Protein AF-A0A5Q2RMK4-F1 (afdb_monomer)

Organism: NCBI:txid2789776

Sequence (218 aa):
MAEHLPPRHDGGPGGQRRGAAAHPSEQSEQSTGVDADAPVDGWAAELRADAASQLRRREHWLRRQAADDATLAGVLVDHAEQGTTIAVTTLGGSRHVGRVSGASTEVVVLECERTRALVAIDAVATVQAVPGASGRQGDPIGHRAGRDHTTLADLLSHLVDGDVDVALGLRGGGTVAGRLVAVGQDLALVRPPDRGPLVYARLSSVADASFPASTSSG

Radius of gyration: 40.75 Å; Cα contacts (8 Å, |Δi|>4): 357; chains: 1; bounding box: 63×37×134 Å

Secondary structure (DSSP, 8-state):
-----------------------------------SSHHHHHHHHHHHHHHHHHHHHHHHHHHHHHHHT--HHHHHHHHHHHT-EEEEEETTS-EEEEEEEEE-SSEEEEEESSEEEEEEGGGEEEEEE-TTSS-SPPPP---PPP-----HHHHHHTTTTTT-EEEEEETTS-EEEEEEEEE-SSEEEEE-TT--PPEEEEGGGEEEEEEE------

Mean predicted aligned error: 15.59 Å

pLDDT: mean 75.89, std 20.79, range [33.47, 98.19]

Solvent-accessible surface area (backbone atoms only — not comparable to full-atom values): 12588 Å² total; per-residue (Å²): 131,87,86,84,86,88,88,86,84,84,83,88,82,90,82,89,82,91,83,87,83,88,82,92,78,80,80,74,88,80,70,79,82,66,61,77,56,52,65,53,50,52,51,53,50,48,53,52,53,50,52,55,49,50,51,51,51,50,52,52,49,52,53,47,53,39,53,75,62,38,39,72,39,9,31,43,34,46,32,20,77,67,47,33,32,32,36,42,32,33,67,32,66,53,75,47,58,22,31,25,75,38,42,20,58,39,22,36,34,27,49,28,96,67,28,34,35,42,34,29,48,94,30,54,66,45,79,40,82,48,90,87,65,64,80,94,70,76,84,67,54,13,75,52,78,50,89,45,78,58,38,57,65,60,59,54,48,69,40,36,82,64,85,45,56,35,37,34,33,22,45,88,41,63,72,55,57,22,34,45,70,44,63,61,97,56,36,34,35,30,39,33,82,86,72,53,73,76,42,80,42,49,46,94,43,48,24,29,38,36,31,68,48,80,76,77,80,127

Structure (mmCIF, N/CA/C/O backbone):
data_AF-A0A5Q2RMK4-F1
#
_entry.id   AF-A0A5Q2RMK4-F1
#
loop_
_atom_site.group_PDB
_atom_site.id
_atom_site.type_symbol
_atom_site.label_atom_id
_atom_site.label_alt_id
_atom_site.label_comp_id
_atom_site.label_asym_id
_atom_site.label_entity_id
_atom_site.label_seq_id
_atom_site.pdbx_PDB_ins_code
_atom_site.Cartn_x
_atom_site.Cartn_y
_atom_site.Cartn_z
_atom_site.occupancy
_atom_site.B_iso_or_equiv
_atom_site.auth_seq_id
_atom_site.auth_comp_id
_atom_site.auth_asym_id
_atom_site.auth_atom_id
_atom_site.pdbx_PDB_model_num
ATOM 1 N N . MET A 1 1 ? -5.143 -3.915 -96.454 1.00 40.28 1 MET A N 1
ATOM 2 C CA . MET A 1 1 ? -5.044 -2.898 -97.521 1.00 40.28 1 MET A CA 1
ATOM 3 C C . MET A 1 1 ? -3.776 -2.116 -97.214 1.00 40.28 1 MET A C 1
ATOM 5 O O . MET A 1 1 ? -3.737 -1.513 -96.156 1.00 40.28 1 MET A O 1
ATOM 9 N N . ALA A 1 2 ? -2.636 -2.333 -97.885 1.00 40.44 2 ALA A N 1
ATOM 10 C CA . ALA A 1 2 ? -2.378 -2.041 -99.308 1.00 40.44 2 ALA A CA 1
ATOM 11 C C . ALA A 1 2 ? -2.813 -0.588 -99.590 1.00 40.44 2 ALA A C 1
ATOM 13 O O . ALA A 1 2 ? -3.957 -0.260 -99.315 1.00 40.44 2 ALA A O 1
ATOM 14 N N . GLU A 1 3 ? -1.997 0.359 -100.033 1.00 40.34 3 GLU A N 1
ATOM 15 C CA . GLU A 1 3 ? -0.819 0.393 -100.911 1.00 40.34 3 GLU A CA 1
ATOM 16 C C . GLU A 1 3 ? 0.000 1.650 -100.479 1.00 40.34 3 GLU A C 1
ATOM 18 O O . GLU A 1 3 ? -0.469 2.419 -99.649 1.00 40.34 3 GLU A O 1
ATOM 23 N N . HIS A 1 4 ? 1.219 1.977 -100.909 1.00 42.84 4 HIS A N 1
ATOM 24 C CA . HIS A 1 4 ? 1.612 2.219 -102.292 1.00 42.84 4 HIS A CA 1
ATOM 25 C C . HIS A 1 4 ? 3.101 2.650 -102.307 1.00 42.84 4 HIS A C 1
ATOM 27 O O . HIS A 1 4 ? 3.496 3.599 -101.633 1.00 42.84 4 HIS A O 1
ATOM 33 N N . LEU A 1 5 ? 3.924 1.924 -103.061 1.00 47.47 5 LEU A N 1
ATOM 34 C CA . LEU A 1 5 ? 5.203 2.356 -103.666 1.00 47.47 5 LEU A CA 1
ATOM 35 C C . LEU A 1 5 ? 4.868 2.744 -105.138 1.00 47.47 5 LEU A C 1
ATOM 37 O O . LEU A 1 5 ? 3.764 2.369 -105.543 1.00 47.47 5 LEU A O 1
ATOM 41 N N . PRO A 1 6 ? 5.747 3.267 -106.038 1.00 69.12 6 PRO A N 1
ATOM 42 C CA . PRO A 1 6 ? 7.116 3.851 -106.016 1.00 69.12 6 PRO A CA 1
ATOM 43 C C . PRO A 1 6 ? 7.101 5.229 -106.807 1.00 69.12 6 PRO A C 1
ATOM 45 O O . PRO A 1 6 ? 6.017 5.806 -106.823 1.00 69.12 6 PRO A O 1
ATOM 48 N N . PRO A 1 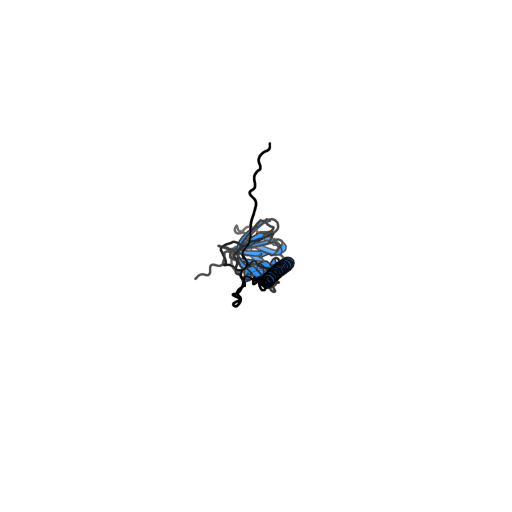7 ? 8.142 5.818 -107.483 1.00 58.09 7 PRO A N 1
ATOM 49 C CA . PRO A 1 7 ? 9.434 5.278 -107.909 1.00 58.09 7 PRO A CA 1
ATOM 50 C C . PRO A 1 7 ? 10.686 6.179 -107.873 1.00 58.09 7 PRO A C 1
ATOM 52 O O . PRO A 1 7 ? 10.720 7.314 -107.414 1.00 58.09 7 PRO A O 1
ATOM 55 N N . ARG A 1 8 ? 11.744 5.503 -108.327 1.00 48.16 8 ARG A N 1
ATOM 56 C CA . ARG A 1 8 ? 13.172 5.795 -108.405 1.00 48.16 8 ARG A CA 1
ATOM 57 C C . ARG A 1 8 ? 13.501 6.889 -109.423 1.00 48.16 8 ARG A C 1
ATOM 59 O O . ARG A 1 8 ? 12.797 7.022 -110.418 1.00 48.16 8 ARG A O 1
ATOM 66 N N . HIS A 1 9 ? 14.664 7.515 -109.253 1.00 47.00 9 HIS A N 1
ATOM 67 C CA . HIS A 1 9 ? 15.482 7.928 -110.391 1.00 47.00 9 HIS A CA 1
ATOM 68 C C . HIS A 1 9 ? 16.972 7.672 -110.132 1.00 47.00 9 HIS A C 1
ATOM 70 O O . HIS A 1 9 ? 17.505 7.989 -109.070 1.00 47.00 9 HIS A O 1
ATOM 76 N N . ASP A 1 10 ? 17.575 7.034 -111.131 1.00 41.03 10 ASP A N 1
ATOM 77 C CA . ASP A 1 10 ? 18.964 6.611 -111.278 1.00 41.03 10 ASP A CA 1
ATOM 78 C C . ASP A 1 10 ? 19.962 7.762 -111.498 1.00 41.03 10 ASP A C 1
ATOM 80 O O . ASP A 1 10 ? 19.631 8.766 -112.124 1.00 41.03 10 ASP A O 1
ATOM 84 N N . GLY A 1 11 ? 21.227 7.494 -111.145 1.00 37.84 11 GLY A N 1
ATOM 85 C CA . GLY A 1 11 ? 22.363 7.708 -112.060 1.00 37.84 11 GLY A CA 1
ATOM 86 C C . GLY A 1 11 ? 23.321 8.870 -111.750 1.00 37.84 11 GLY A C 1
ATOM 87 O O . GLY A 1 11 ? 22.927 10.025 -111.780 1.00 37.84 11 GLY A O 1
ATOM 88 N N . GLY A 1 12 ? 24.597 8.530 -111.486 1.00 33.47 12 GLY A N 1
ATOM 89 C CA . GLY A 1 12 ? 25.744 9.426 -111.198 1.00 33.47 12 GLY A CA 1
ATOM 90 C C . GLY A 1 12 ? 26.263 10.248 -112.401 1.00 33.47 12 GLY A C 1
ATOM 91 O O . GLY A 1 12 ? 25.449 10.572 -113.259 1.00 33.47 12 GLY A O 1
ATOM 92 N N . PRO A 1 13 ? 27.579 10.562 -112.563 1.00 48.72 13 PRO A N 1
ATOM 93 C CA . PRO A 1 13 ? 28.777 10.150 -111.803 1.00 48.72 13 PRO A CA 1
ATOM 94 C C . PRO A 1 13 ? 29.825 11.274 -111.512 1.00 48.72 13 PRO A C 1
ATOM 96 O O . PRO A 1 13 ? 29.769 12.368 -112.056 1.00 48.72 13 PRO A O 1
ATOM 99 N N . GLY A 1 14 ? 30.871 10.927 -110.744 1.00 35.22 14 GLY A N 1
ATOM 100 C CA . GLY A 1 14 ? 32.269 11.321 -111.021 1.00 35.22 14 GLY A CA 1
ATOM 101 C C . GLY A 1 14 ? 32.806 12.660 -110.484 1.00 35.22 14 GLY A C 1
ATOM 102 O O . GLY A 1 14 ? 32.375 13.731 -110.890 1.00 35.22 14 GLY A O 1
ATOM 103 N N . GLY A 1 15 ? 33.869 12.600 -109.669 1.00 42.50 15 GLY A N 1
ATOM 104 C CA . GLY A 1 15 ? 34.692 13.778 -109.362 1.00 42.50 15 GLY A CA 1
ATOM 105 C C . GLY A 1 15 ? 35.654 13.625 -108.181 1.00 42.50 15 GLY A C 1
ATOM 106 O O . GLY A 1 15 ? 35.464 14.250 -107.146 1.00 42.50 15 GLY A O 1
ATOM 107 N N . GLN A 1 16 ? 36.706 12.812 -108.324 1.00 44.59 16 GLN A N 1
ATOM 108 C CA . GLN A 1 16 ? 37.852 12.804 -107.402 1.00 44.59 16 GLN A CA 1
ATOM 109 C C . GLN A 1 16 ? 38.662 14.098 -107.521 1.00 44.59 16 GLN A C 1
ATOM 111 O O . GLN A 1 16 ? 39.098 14.416 -108.625 1.00 44.59 16 GLN A O 1
ATOM 116 N N . ARG A 1 17 ? 39.022 14.724 -106.390 1.00 48.03 17 ARG A N 1
ATOM 117 C CA . ARG A 1 17 ? 40.328 15.389 -106.215 1.00 48.03 17 ARG A CA 1
ATOM 118 C C . ARG A 1 17 ? 40.843 15.257 -104.777 1.00 48.03 17 ARG A C 1
ATOM 120 O O . ARG A 1 17 ? 40.153 15.572 -103.818 1.00 48.03 17 ARG A O 1
ATOM 127 N N . ARG A 1 18 ? 42.082 14.764 -104.681 1.00 37.66 18 ARG A N 1
ATOM 128 C CA . ARG A 1 18 ? 42.941 14.665 -103.493 1.00 37.66 18 ARG A CA 1
ATOM 129 C C . ARG A 1 18 ? 43.506 16.034 -103.085 1.00 37.66 18 ARG A C 1
ATOM 131 O O . ARG A 1 18 ? 43.872 16.818 -103.954 1.00 37.66 18 ARG A O 1
ATOM 138 N N . GLY A 1 19 ? 43.715 16.203 -101.780 1.00 37.62 19 GLY A N 1
ATOM 139 C CA . GLY A 1 19 ? 44.600 17.178 -101.120 1.00 37.62 19 GLY A CA 1
ATOM 140 C C . GLY A 1 19 ? 44.311 17.125 -99.613 1.00 37.62 19 GLY A C 1
ATOM 141 O O . GLY A 1 19 ? 43.264 17.588 -99.198 1.00 37.62 19 GLY A O 1
ATOM 142 N N . ALA A 1 20 ? 44.941 16.249 -98.828 1.00 37.06 20 ALA A N 1
ATOM 143 C CA . ALA A 1 20 ? 46.274 16.346 -98.219 1.00 37.06 20 ALA A CA 1
ATOM 144 C C . ALA A 1 20 ? 46.399 17.434 -97.122 1.00 37.06 20 ALA A C 1
ATOM 146 O O . ALA A 1 20 ? 46.461 18.616 -97.433 1.00 37.06 20 ALA A O 1
ATOM 147 N N . ALA A 1 21 ? 46.575 16.932 -95.888 1.00 36.25 21 ALA A N 1
ATOM 148 C CA . ALA A 1 21 ? 47.209 17.513 -94.691 1.00 36.25 21 ALA A CA 1
ATOM 149 C C . ALA A 1 21 ? 46.363 18.283 -93.641 1.00 36.25 21 ALA A C 1
ATOM 151 O O . ALA A 1 21 ? 45.846 19.356 -93.911 1.00 36.25 21 ALA A O 1
ATOM 152 N N . ALA A 1 22 ? 46.399 17.708 -92.420 1.00 37.34 22 ALA A N 1
ATOM 153 C CA . ALA A 1 22 ? 46.369 18.299 -91.066 1.00 37.34 22 ALA A CA 1
ATOM 154 C C . ALA A 1 22 ? 45.117 19.118 -90.667 1.00 37.34 22 ALA A C 1
ATOM 156 O O . ALA A 1 22 ? 44.786 20.105 -91.298 1.00 37.34 22 ALA A O 1
ATOM 157 N N . HIS A 1 23 ? 44.350 18.794 -89.623 1.00 44.41 23 HIS A N 1
ATOM 158 C CA . HIS A 1 23 ? 44.696 18.385 -88.261 1.00 44.41 23 HIS A CA 1
ATOM 159 C C . HIS A 1 23 ? 43.579 17.510 -87.647 1.00 44.41 23 HIS A C 1
ATOM 161 O O . HIS A 1 23 ? 42.422 17.626 -88.056 1.00 44.41 23 HIS A O 1
ATOM 167 N N . PRO A 1 24 ? 43.905 16.664 -86.654 1.00 39.53 24 PRO A N 1
ATOM 168 C CA . PRO A 1 24 ? 42.930 15.969 -85.826 1.00 39.53 24 PRO A CA 1
ATOM 169 C C . PRO A 1 24 ? 42.413 16.922 -84.739 1.00 39.53 24 PRO A C 1
ATOM 171 O O . PRO A 1 24 ? 43.195 17.413 -83.931 1.00 39.53 24 PRO A O 1
ATOM 174 N N . SER A 1 25 ? 41.104 17.158 -84.708 1.00 46.28 25 SER A N 1
ATOM 175 C CA . SER A 1 25 ? 40.431 17.816 -83.585 1.00 46.28 25 SER A CA 1
ATOM 176 C C . SER A 1 25 ? 39.388 16.852 -83.037 1.00 46.28 25 SER A C 1
ATOM 178 O O . SER A 1 25 ? 38.253 16.807 -83.502 1.00 46.28 25 SER A O 1
ATOM 180 N N . GLU A 1 26 ? 39.870 15.993 -82.143 1.00 41.44 26 GLU A N 1
ATOM 181 C CA . GLU A 1 26 ? 39.193 15.552 -80.920 1.00 41.44 26 GLU A CA 1
ATOM 182 C C . GLU A 1 26 ? 37.690 15.280 -81.057 1.00 41.44 26 GLU A C 1
ATOM 184 O O . GLU A 1 26 ? 36.811 16.074 -80.724 1.00 41.44 26 GLU A O 1
ATOM 189 N N . GLN A 1 27 ? 37.423 14.067 -81.531 1.00 37.59 27 GLN A N 1
ATOM 190 C CA . GLN A 1 27 ? 36.201 13.349 -81.225 1.00 37.59 27 GLN A CA 1
ATOM 191 C C . GLN A 1 27 ? 36.098 13.192 -79.702 1.00 37.59 27 GLN A C 1
ATOM 193 O O . GLN A 1 27 ? 36.913 12.514 -79.090 1.00 37.59 27 GLN A O 1
ATOM 198 N N . SER A 1 28 ? 35.060 13.792 -79.126 1.00 51.06 28 SER A N 1
ATOM 199 C CA . SER A 1 28 ? 34.225 13.138 -78.119 1.00 51.06 28 SER A CA 1
ATOM 200 C C . SER A 1 28 ? 34.951 12.456 -76.950 1.00 51.06 28 SER A C 1
ATOM 202 O O . SER A 1 28 ? 34.856 11.243 -76.789 1.00 51.06 28 SER A O 1
ATOM 204 N N . GLU A 1 29 ? 35.511 13.234 -76.025 1.00 44.75 29 GLU A N 1
ATOM 205 C CA . GLU A 1 29 ? 35.639 12.798 -74.624 1.00 44.75 29 GLU A CA 1
ATOM 206 C C . GLU A 1 29 ? 34.319 13.055 -73.874 1.00 44.75 29 GLU A C 1
ATOM 208 O O . GLU A 1 29 ? 34.232 13.767 -72.880 1.00 44.75 29 GLU A O 1
ATOM 213 N N . GLN A 1 30 ? 33.242 12.454 -74.382 1.00 50.62 30 GLN A N 1
ATOM 214 C CA . GLN A 1 30 ? 32.159 11.984 -73.527 1.00 50.62 30 GLN A CA 1
ATOM 215 C C . GLN A 1 30 ? 32.469 10.522 -73.229 1.00 50.62 30 GLN A C 1
ATOM 217 O O . GLN A 1 30 ? 32.001 9.616 -73.910 1.00 50.62 30 GLN A O 1
ATOM 222 N N . SER A 1 31 ? 33.301 10.308 -72.215 1.00 41.12 31 SER A N 1
ATOM 223 C CA . SER A 1 31 ? 33.423 9.020 -71.546 1.00 41.12 31 SER A CA 1
ATOM 224 C C . SER A 1 31 ? 33.254 9.256 -70.056 1.00 41.12 31 SER A C 1
ATOM 226 O O . SER A 1 31 ? 34.215 9.442 -69.319 1.00 41.12 31 SER A O 1
ATOM 228 N N . THR A 1 32 ? 31.985 9.314 -69.658 1.00 49.91 32 THR A N 1
ATOM 229 C CA . THR A 1 32 ? 31.452 8.557 -68.524 1.00 49.91 32 THR A CA 1
ATOM 230 C C . THR A 1 32 ? 32.466 8.325 -67.402 1.00 49.91 32 THR A C 1
ATOM 232 O O . THR A 1 32 ? 33.023 7.238 -67.257 1.00 49.91 32 THR A O 1
ATOM 235 N N . GLY A 1 33 ? 32.651 9.337 -66.554 1.00 44.75 33 GLY A N 1
ATOM 236 C CA . GLY A 1 33 ? 32.927 9.076 -65.147 1.00 44.75 33 GLY A CA 1
ATOM 237 C C . GLY A 1 33 ? 31.706 8.359 -64.581 1.00 44.75 33 GLY A C 1
ATOM 238 O O . GLY A 1 33 ? 30.839 8.990 -63.995 1.00 44.75 33 GLY A O 1
ATOM 239 N N . VAL A 1 34 ? 31.572 7.062 -64.874 1.00 50.16 34 VAL A N 1
ATOM 240 C CA . VAL A 1 34 ? 30.689 6.181 -64.116 1.00 50.16 34 VAL A CA 1
ATOM 241 C C . VAL A 1 34 ? 31.182 6.311 -62.691 1.00 50.16 34 VAL A C 1
ATOM 243 O O . VAL A 1 34 ? 32.353 6.030 -62.442 1.00 50.16 34 VAL A O 1
ATOM 246 N N . ASP A 1 35 ? 30.307 6.814 -61.827 1.00 55.47 35 ASP A N 1
ATOM 247 C CA . ASP A 1 35 ? 30.519 7.050 -60.409 1.00 55.47 35 ASP A CA 1
ATOM 248 C C . ASP A 1 35 ? 31.263 5.870 -59.771 1.00 55.47 35 ASP A C 1
ATOM 250 O O . ASP A 1 35 ? 30.648 4.912 -59.313 1.00 55.47 35 ASP A O 1
ATOM 254 N N . ALA A 1 36 ? 32.596 5.900 -59.754 1.00 56.41 36 ALA A N 1
ATOM 255 C CA . ALA A 1 36 ? 33.396 4.862 -59.107 1.00 56.41 36 ALA A CA 1
ATOM 256 C C . ALA A 1 36 ? 33.146 4.864 -57.590 1.00 56.41 36 ALA A C 1
ATOM 258 O O . ALA A 1 36 ? 33.284 3.832 -56.932 1.00 56.41 36 ALA A O 1
ATOM 259 N N . ASP A 1 37 ? 32.691 6.007 -57.076 1.00 55.25 37 ASP A N 1
ATOM 260 C CA . ASP A 1 37 ? 32.326 6.218 -55.685 1.00 55.25 37 ASP A CA 1
ATOM 261 C C . ASP A 1 37 ? 30.871 5.819 -55.377 1.00 55.25 37 ASP A C 1
ATOM 263 O O . ASP A 1 37 ? 30.592 5.472 -54.237 1.00 55.25 37 ASP A O 1
ATOM 267 N N . ALA A 1 38 ? 29.947 5.731 -56.348 1.00 60.75 38 ALA A N 1
ATOM 268 C CA . ALA A 1 38 ? 28.556 5.328 -56.065 1.00 60.75 38 ALA A CA 1
ATOM 269 C C . ALA A 1 38 ? 28.405 3.880 -55.544 1.00 60.75 38 ALA A C 1
ATOM 271 O O . ALA A 1 38 ? 27.607 3.658 -54.629 1.00 60.75 38 ALA A O 1
ATOM 272 N N . PRO A 1 39 ? 29.158 2.880 -56.048 1.00 66.50 39 PRO A N 1
ATOM 273 C CA . PRO A 1 39 ? 29.202 1.546 -55.454 1.00 66.50 39 PRO A CA 1
ATOM 274 C C . PRO A 1 39 ? 29.751 1.559 -54.023 1.00 66.50 39 PRO A C 1
ATOM 276 O O . PRO A 1 39 ? 29.278 0.803 -53.174 1.00 66.50 39 PRO A O 1
ATOM 279 N N . VAL A 1 40 ? 30.729 2.428 -53.747 1.00 68.50 40 VAL A N 1
ATOM 280 C CA . VAL A 1 40 ? 31.367 2.566 -52.430 1.00 68.50 40 VAL A CA 1
ATOM 281 C C . VAL A 1 40 ? 30.439 3.287 -51.448 1.00 68.50 40 VAL A C 1
ATOM 283 O O . VAL A 1 40 ? 30.302 2.849 -50.308 1.00 68.50 40 VAL A O 1
ATOM 286 N N . ASP A 1 41 ? 29.735 4.327 -51.891 1.00 73.88 41 ASP A N 1
ATOM 287 C CA . ASP A 1 41 ? 28.750 5.080 -51.113 1.00 73.88 41 ASP A CA 1
ATOM 288 C C . ASP A 1 41 ? 27.504 4.247 -50.811 1.00 73.88 41 ASP A C 1
ATOM 290 O O . ASP A 1 41 ? 27.008 4.269 -49.680 1.00 73.88 41 ASP A O 1
ATOM 294 N N . GLY A 1 42 ? 27.036 3.456 -51.781 1.00 71.88 42 GLY A N 1
ATOM 295 C CA . GLY A 1 42 ? 25.962 2.482 -51.590 1.00 71.88 42 GLY A CA 1
ATOM 296 C C . GLY A 1 42 ? 26.334 1.422 -50.552 1.00 71.88 42 GLY A C 1
ATOM 297 O O . GLY A 1 42 ? 25.576 1.182 -49.611 1.00 71.88 42 GLY A O 1
ATOM 298 N N . TRP A 1 43 ? 27.543 0.866 -50.646 1.00 64.75 43 TRP A N 1
ATOM 299 C CA . TRP A 1 43 ? 28.055 -0.108 -49.680 1.00 64.75 43 TRP A CA 1
ATOM 300 C C . TRP A 1 43 ? 28.281 0.500 -48.285 1.00 64.75 43 TRP A C 1
ATOM 302 O O . TRP A 1 43 ? 27.944 -0.101 -47.264 1.00 64.75 43 TRP A O 1
ATOM 312 N N . ALA A 1 44 ? 28.781 1.735 -48.209 1.00 66.50 44 ALA A N 1
ATOM 313 C CA . ALA A 1 44 ? 28.947 2.454 -46.951 1.00 66.50 44 ALA A CA 1
ATOM 314 C C . ALA A 1 44 ? 27.597 2.834 -46.313 1.00 66.50 44 ALA A C 1
ATOM 316 O O . ALA A 1 44 ? 27.476 2.867 -45.086 1.00 66.50 44 ALA A O 1
ATOM 317 N N . ALA A 1 45 ? 26.570 3.143 -47.108 1.00 68.56 45 ALA A N 1
ATOM 318 C CA . ALA A 1 45 ? 25.210 3.366 -46.619 1.00 68.56 45 ALA A CA 1
ATOM 319 C C . ALA A 1 45 ? 24.591 2.072 -46.069 1.00 68.56 45 ALA A C 1
ATOM 321 O O . ALA A 1 45 ? 23.988 2.093 -44.994 1.00 68.56 45 ALA A O 1
ATOM 322 N N . GLU A 1 46 ? 24.814 0.945 -46.745 1.00 66.81 46 GLU A N 1
ATOM 323 C CA . GLU A 1 46 ? 24.367 -0.381 -46.316 1.00 66.81 46 GLU A CA 1
ATOM 324 C C . GLU A 1 46 ? 25.038 -0.819 -45.002 1.00 66.81 46 GLU A C 1
ATOM 326 O O . GLU A 1 46 ? 24.352 -1.221 -44.060 1.00 66.81 46 GLU A O 1
ATOM 331 N N . LEU A 1 47 ? 26.351 -0.605 -44.859 1.00 65.06 47 LEU A N 1
ATOM 332 C CA . LEU A 1 47 ? 27.082 -0.836 -43.606 1.00 65.06 47 LEU A CA 1
ATOM 333 C C . LEU A 1 47 ? 26.557 0.019 -42.442 1.00 65.06 47 LEU A C 1
ATOM 335 O O . LEU A 1 47 ? 26.413 -0.476 -41.322 1.00 65.06 47 LEU A O 1
ATOM 339 N N . ARG A 1 48 ? 26.240 1.300 -42.681 1.00 62.50 48 ARG A N 1
ATOM 340 C CA . ARG A 1 48 ? 25.656 2.182 -41.652 1.00 62.50 48 ARG A CA 1
ATOM 341 C C . ARG A 1 48 ? 24.240 1.745 -41.270 1.00 62.50 48 ARG A C 1
ATOM 343 O O . ARG A 1 48 ? 23.887 1.790 -40.089 1.00 62.50 48 ARG A O 1
ATOM 350 N N . ALA A 1 49 ? 23.437 1.310 -42.239 1.00 64.75 49 ALA A N 1
ATOM 351 C CA . ALA A 1 49 ? 22.083 0.815 -42.009 1.00 64.75 49 ALA A CA 1
ATOM 352 C C . ALA A 1 49 ? 22.076 -0.497 -41.207 1.00 64.75 49 ALA A C 1
ATOM 354 O O . ALA A 1 49 ? 21.255 -0.655 -40.291 1.00 64.75 49 ALA A O 1
ATOM 355 N N . ASP A 1 50 ? 23.010 -1.407 -41.491 1.00 66.19 50 ASP A N 1
ATOM 356 C CA . ASP A 1 50 ? 23.137 -2.655 -40.745 1.00 66.19 50 ASP A CA 1
ATOM 357 C C . ASP A 1 50 ? 23.685 -2.411 -39.331 1.00 66.19 50 ASP A C 1
ATOM 359 O O . ASP A 1 50 ? 23.093 -2.885 -38.360 1.00 66.19 50 ASP A O 1
ATOM 363 N N . ALA A 1 51 ? 24.694 -1.546 -39.170 1.00 62.12 51 ALA A N 1
ATOM 364 C CA . ALA A 1 51 ? 25.195 -1.131 -37.856 1.00 62.12 51 ALA A CA 1
ATOM 365 C C . ALA A 1 51 ? 24.097 -0.489 -36.982 1.00 62.12 51 ALA A C 1
ATOM 367 O O . ALA A 1 51 ? 23.945 -0.842 -35.810 1.00 62.12 51 ALA A O 1
ATOM 368 N N . ALA A 1 52 ? 23.268 0.394 -37.551 1.00 56.69 52 ALA A N 1
ATOM 369 C CA . ALA A 1 52 ? 22.132 0.993 -36.846 1.00 56.69 52 ALA A CA 1
ATOM 370 C C . ALA A 1 52 ? 21.059 -0.047 -36.469 1.00 56.69 52 ALA A C 1
ATOM 372 O O . ALA A 1 52 ? 20.440 0.038 -35.406 1.00 56.69 52 ALA A O 1
ATOM 373 N N . SER A 1 53 ? 20.842 -1.053 -37.319 1.00 59.19 53 SER A N 1
ATOM 374 C CA . SER A 1 53 ? 19.897 -2.144 -37.060 1.00 59.19 53 SER A CA 1
ATOM 375 C C . SER A 1 53 ? 20.411 -3.119 -36.001 1.00 59.19 53 SER A C 1
ATOM 377 O O . SER A 1 53 ? 19.629 -3.593 -35.177 1.00 59.19 53 SER A O 1
ATOM 379 N N . GLN A 1 54 ? 21.713 -3.404 -35.976 1.00 61.69 54 GLN A N 1
ATOM 380 C CA . GLN A 1 54 ? 22.351 -4.204 -34.931 1.00 61.69 54 GLN A CA 1
ATOM 381 C C . GLN A 1 54 ? 22.348 -3.480 -33.580 1.00 61.69 54 GLN A C 1
ATOM 383 O O . GLN A 1 54 ? 22.049 -4.106 -32.565 1.00 61.69 54 GLN A O 1
ATOM 388 N N . LEU A 1 55 ? 22.566 -2.159 -33.559 1.00 59.31 55 LEU A N 1
ATOM 389 C CA . LEU A 1 55 ? 22.489 -1.357 -32.335 1.00 59.31 55 LEU A CA 1
ATOM 390 C C . LEU A 1 55 ? 21.070 -1.356 -31.745 1.00 59.31 55 LEU A C 1
ATOM 392 O O . LEU A 1 55 ? 20.907 -1.628 -30.560 1.00 59.31 55 LEU A O 1
ATOM 396 N N . ARG A 1 56 ? 20.032 -1.162 -32.574 1.00 61.94 56 ARG A N 1
ATOM 397 C CA . ARG A 1 56 ? 18.626 -1.244 -32.133 1.00 61.94 56 ARG A CA 1
ATOM 398 C C . ARG A 1 56 ? 18.244 -2.635 -31.641 1.00 61.94 56 ARG A C 1
ATOM 400 O O . ARG A 1 56 ? 17.570 -2.749 -30.624 1.00 61.94 56 ARG A O 1
ATOM 407 N N . ARG A 1 57 ? 18.670 -3.691 -32.344 1.00 59.25 57 ARG A N 1
ATOM 408 C CA . ARG A 1 57 ? 18.425 -5.082 -31.929 1.00 59.25 57 ARG A CA 1
ATOM 409 C C . ARG A 1 57 ? 19.104 -5.387 -30.598 1.00 59.25 57 ARG A C 1
ATOM 411 O O . ARG A 1 57 ? 18.468 -5.963 -29.724 1.00 59.25 57 ARG A O 1
ATOM 418 N N . ARG A 1 58 ? 20.348 -4.936 -30.416 1.00 56.56 58 ARG A N 1
ATOM 419 C CA . ARG A 1 58 ? 21.096 -5.082 -29.165 1.00 56.56 58 ARG A CA 1
ATOM 420 C C . ARG A 1 58 ? 20.464 -4.289 -28.027 1.00 56.56 58 ARG A C 1
ATOM 422 O O . ARG A 1 58 ? 20.274 -4.845 -26.958 1.00 56.56 58 ARG A O 1
ATOM 429 N N . GLU A 1 59 ? 20.094 -3.031 -28.244 1.00 60.81 59 GLU A N 1
ATOM 430 C CA . GLU A 1 59 ? 19.377 -2.239 -27.240 1.00 60.81 59 GLU A CA 1
ATOM 431 C C . GLU A 1 59 ? 18.023 -2.852 -26.878 1.00 60.81 59 GLU A C 1
ATOM 433 O O . GLU A 1 59 ? 17.663 -2.896 -25.706 1.00 60.81 59 GLU A O 1
ATOM 438 N N . HIS A 1 60 ? 17.264 -3.326 -27.868 1.00 53.16 60 HIS A N 1
ATOM 439 C CA . HIS A 1 60 ? 15.983 -3.986 -27.638 1.00 53.16 60 HIS A CA 1
ATOM 440 C C . HIS A 1 60 ? 16.162 -5.278 -26.837 1.00 53.16 60 HIS A C 1
ATOM 442 O O . HIS A 1 60 ? 15.420 -5.511 -25.890 1.00 53.16 60 HIS A O 1
ATOM 448 N N . TRP A 1 61 ? 17.176 -6.077 -27.169 1.00 59.97 61 TRP A N 1
ATOM 449 C CA . TRP A 1 61 ? 17.509 -7.301 -26.448 1.00 59.97 61 TRP A CA 1
ATOM 450 C C . TRP A 1 61 ? 18.008 -7.021 -25.021 1.00 59.97 61 TRP A C 1
ATOM 452 O O . TRP A 1 61 ? 17.566 -7.685 -24.094 1.00 59.97 61 TRP A O 1
ATOM 462 N N . LEU A 1 62 ? 18.827 -5.983 -24.811 1.00 60.22 62 LEU A N 1
ATOM 463 C CA . LEU A 1 62 ? 19.279 -5.561 -23.477 1.00 60.22 62 LEU A CA 1
ATOM 464 C C . LEU A 1 62 ? 18.129 -5.016 -22.615 1.00 60.22 62 LEU A C 1
ATOM 466 O O . LEU A 1 62 ? 18.053 -5.334 -21.433 1.00 60.22 62 LEU A O 1
ATOM 470 N N . ARG A 1 63 ? 17.206 -4.233 -23.193 1.00 59.97 63 ARG A N 1
ATOM 471 C CA . ARG A 1 63 ? 15.989 -3.773 -22.497 1.00 59.97 63 ARG A CA 1
ATOM 472 C C . ARG A 1 63 ? 15.056 -4.938 -22.166 1.00 59.97 63 ARG A C 1
ATOM 474 O O . ARG A 1 63 ? 14.489 -4.961 -21.082 1.00 59.97 63 ARG A O 1
ATOM 481 N N . ARG A 1 64 ? 14.909 -5.900 -23.084 1.00 57.22 64 ARG A N 1
ATOM 482 C CA . ARG A 1 64 ? 14.121 -7.124 -22.878 1.00 57.22 64 ARG A CA 1
ATOM 483 C C . ARG A 1 64 ? 14.702 -7.947 -21.730 1.00 57.22 64 ARG A C 1
ATOM 485 O O . ARG A 1 64 ? 13.972 -8.232 -20.798 1.00 57.22 64 ARG A O 1
ATOM 492 N N . GLN A 1 65 ? 16.005 -8.219 -21.750 1.00 47.81 65 GLN A N 1
ATOM 493 C CA . GLN A 1 65 ? 16.681 -8.974 -20.695 1.00 47.81 65 GLN A CA 1
ATOM 494 C C . GLN A 1 65 ? 16.567 -8.282 -19.328 1.00 47.81 65 GLN A C 1
ATOM 496 O O . GLN A 1 65 ? 16.286 -8.932 -18.331 1.00 47.81 65 GLN A O 1
ATOM 501 N N . ALA A 1 66 ? 16.714 -6.955 -19.275 1.00 54.09 66 ALA A N 1
ATOM 502 C CA . ALA A 1 66 ? 16.568 -6.217 -18.024 1.00 54.09 66 ALA A CA 1
ATOM 503 C C . ALA A 1 66 ? 15.118 -6.191 -17.500 1.00 54.09 66 ALA A C 1
ATOM 505 O O . ALA A 1 66 ? 14.920 -6.180 -16.291 1.00 54.09 66 ALA A O 1
ATOM 506 N N . ALA A 1 67 ? 14.119 -6.214 -18.393 1.00 55.53 67 ALA A N 1
ATOM 507 C CA . ALA A 1 67 ? 12.711 -6.376 -18.029 1.00 55.53 67 ALA A CA 1
ATOM 508 C C . ALA A 1 67 ? 12.383 -7.803 -17.563 1.00 55.53 67 ALA A C 1
ATOM 510 O O . ALA A 1 67 ? 11.529 -7.976 -16.699 1.00 55.53 67 ALA A O 1
ATOM 511 N N . ASP A 1 68 ? 13.055 -8.813 -18.118 1.00 45.97 68 ASP A N 1
ATOM 512 C CA . ASP A 1 68 ? 12.889 -10.211 -17.712 1.00 45.97 68 ASP A CA 1
ATOM 513 C C . ASP A 1 68 ? 13.497 -10.468 -16.312 1.00 45.97 68 ASP A C 1
ATOM 515 O O . ASP A 1 68 ? 12.989 -11.307 -15.569 1.00 45.97 68 ASP A O 1
ATOM 519 N N . ASP A 1 69 ? 14.510 -9.683 -15.919 1.00 54.38 69 ASP A N 1
ATOM 520 C CA . ASP A 1 69 ? 15.122 -9.675 -14.577 1.00 54.38 69 ASP A CA 1
ATOM 521 C C . ASP A 1 69 ? 14.475 -8.655 -13.609 1.00 54.38 69 ASP A C 1
ATOM 523 O O . ASP A 1 69 ? 14.897 -8.523 -12.455 1.00 54.38 69 ASP A O 1
ATOM 527 N N . ALA A 1 70 ? 13.471 -7.896 -14.065 1.00 62.69 70 ALA A N 1
ATOM 528 C CA . ALA A 1 70 ? 12.866 -6.827 -13.280 1.00 62.69 70 ALA A CA 1
ATOM 529 C C . ALA A 1 70 ? 12.037 -7.385 -12.123 1.00 62.69 70 ALA A C 1
ATOM 531 O O . ALA A 1 70 ? 11.136 -8.208 -12.293 1.00 62.69 70 ALA A O 1
ATOM 532 N N . THR A 1 71 ? 12.290 -6.857 -10.929 1.00 82.56 71 THR A N 1
ATOM 533 C CA . THR A 1 71 ? 11.440 -7.113 -9.765 1.00 82.56 71 THR A CA 1
ATOM 534 C C . THR A 1 71 ? 10.526 -5.922 -9.524 1.00 82.56 71 THR A C 1
ATOM 536 O O . THR A 1 71 ? 10.913 -4.772 -9.743 1.00 82.56 71 THR A O 1
ATOM 539 N N . LEU A 1 72 ? 9.315 -6.173 -9.020 1.00 86.50 72 LEU A N 1
ATOM 540 C CA . LEU A 1 72 ? 8.407 -5.095 -8.621 1.00 86.50 72 LEU A CA 1
ATOM 541 C C . LEU A 1 72 ? 9.062 -4.160 -7.592 1.00 86.50 72 LEU A C 1
ATOM 543 O O . LEU A 1 72 ? 8.957 -2.942 -7.714 1.00 86.50 72 LEU A O 1
ATOM 547 N N . ALA A 1 73 ? 9.791 -4.727 -6.626 1.00 86.50 73 ALA A N 1
ATOM 548 C CA . ALA A 1 73 ? 10.569 -3.959 -5.661 1.00 86.50 73 ALA A CA 1
ATOM 549 C C . ALA A 1 73 ? 11.592 -3.047 -6.351 1.00 86.50 73 ALA A C 1
ATOM 551 O O . ALA A 1 73 ? 11.659 -1.862 -6.041 1.00 86.50 73 ALA A O 1
ATOM 552 N N . GLY A 1 74 ? 12.329 -3.553 -7.343 1.00 87.56 74 GLY A N 1
ATOM 553 C CA . GLY A 1 74 ? 13.273 -2.736 -8.097 1.00 87.56 74 GLY A CA 1
ATOM 554 C C . GLY A 1 74 ? 12.609 -1.614 -8.889 1.00 87.56 74 GLY A C 1
ATOM 555 O O . GLY A 1 74 ? 13.135 -0.504 -8.921 1.00 87.56 74 GLY A O 1
ATOM 556 N N . VAL A 1 75 ? 11.445 -1.862 -9.500 1.00 89.88 75 VAL A N 1
ATOM 557 C CA . VAL A 1 75 ? 10.681 -0.820 -10.215 1.00 89.88 75 VAL A CA 1
ATOM 558 C C . VAL A 1 75 ? 10.254 0.294 -9.253 1.00 89.88 75 VAL A C 1
ATOM 560 O O . VAL A 1 75 ? 10.344 1.476 -9.584 1.00 89.88 75 VAL A O 1
ATOM 563 N N . LEU A 1 76 ? 9.814 -0.066 -8.045 1.00 91.38 76 LEU A N 1
ATOM 564 C CA . LEU A 1 76 ? 9.413 0.893 -7.014 1.00 91.38 76 LEU A CA 1
ATOM 565 C C . LEU A 1 76 ? 10.608 1.665 -6.436 1.00 91.38 76 LEU A C 1
ATOM 567 O O . LEU A 1 76 ? 10.476 2.860 -6.176 1.00 91.38 76 LEU A O 1
ATOM 571 N N . VAL A 1 77 ? 11.775 1.025 -6.294 1.00 90.19 77 VAL A N 1
ATOM 572 C CA . VAL A 1 77 ? 13.036 1.692 -5.923 1.00 90.19 77 VAL A CA 1
ATOM 573 C C . VAL A 1 77 ? 13.437 2.718 -6.977 1.00 90.19 77 VAL A C 1
ATOM 575 O O . VAL A 1 77 ? 13.705 3.866 -6.630 1.00 90.19 77 VAL A O 1
ATOM 578 N N . ASP A 1 78 ? 13.406 2.356 -8.260 1.00 88.75 78 ASP A N 1
ATOM 579 C CA . ASP A 1 78 ? 13.713 3.295 -9.341 1.00 88.75 78 ASP A CA 1
ATOM 580 C C . ASP A 1 78 ? 12.738 4.496 -9.331 1.00 88.75 78 ASP A C 1
ATOM 582 O O . ASP A 1 78 ? 13.162 5.642 -9.489 1.00 88.75 78 ASP A O 1
ATOM 586 N N . HIS A 1 79 ? 11.442 4.275 -9.077 1.00 91.06 79 HIS A N 1
ATOM 587 C CA . HIS A 1 79 ? 10.476 5.370 -8.921 1.00 91.06 79 HIS A CA 1
ATOM 588 C C . HIS A 1 79 ? 10.716 6.234 -7.675 1.00 91.06 79 HIS A C 1
ATOM 590 O O . HIS A 1 79 ? 10.475 7.443 -7.732 1.00 91.06 79 HIS A O 1
ATOM 596 N N . ALA A 1 80 ? 11.184 5.648 -6.570 1.00 89.88 80 ALA A N 1
ATOM 597 C CA . ALA A 1 80 ? 11.560 6.385 -5.366 1.00 89.88 80 ALA A CA 1
ATOM 598 C C . ALA A 1 80 ? 12.766 7.297 -5.628 1.00 89.88 80 ALA A C 1
ATOM 600 O O . ALA A 1 80 ? 12.730 8.474 -5.277 1.00 89.88 80 ALA A O 1
ATOM 601 N N . GLU A 1 81 ? 13.797 6.788 -6.312 1.00 89.00 81 GLU A N 1
ATOM 602 C CA . GLU A 1 81 ? 14.974 7.571 -6.717 1.00 89.00 81 GLU A CA 1
ATOM 603 C C . GLU A 1 81 ? 14.598 8.740 -7.640 1.00 89.00 81 GLU A C 1
ATOM 605 O O . GLU A 1 81 ? 15.164 9.829 -7.546 1.00 89.00 81 GLU A O 1
ATOM 610 N N . GLN A 1 82 ? 13.626 8.524 -8.529 1.00 88.50 82 GLN A N 1
ATOM 611 C CA . GLN A 1 82 ? 13.136 9.540 -9.461 1.00 88.50 82 GLN A CA 1
ATOM 612 C C . GLN A 1 82 ? 12.117 10.505 -8.835 1.00 88.50 82 GLN A C 1
ATOM 614 O O . GLN A 1 82 ? 11.798 11.529 -9.442 1.00 88.50 82 GLN A O 1
ATOM 619 N N . GLY A 1 83 ? 11.566 10.185 -7.658 1.00 87.31 83 GLY A N 1
ATOM 620 C CA . GLY A 1 83 ? 10.459 10.931 -7.060 1.00 87.31 83 GLY A CA 1
ATOM 621 C C . GLY A 1 83 ? 9.232 10.998 -7.976 1.00 87.31 83 GLY A C 1
ATOM 622 O O . GLY A 1 83 ? 8.583 12.044 -8.067 1.00 87.31 83 GLY A O 1
ATOM 623 N N . THR A 1 84 ? 8.931 9.918 -8.704 1.00 90.62 84 THR A N 1
ATOM 624 C CA . THR A 1 84 ? 7.821 9.883 -9.670 1.00 90.62 84 THR A CA 1
ATOM 625 C C . THR A 1 84 ? 6.471 9.794 -8.962 1.00 90.62 84 THR A C 1
ATOM 627 O O . THR A 1 84 ? 6.343 9.173 -7.908 1.00 90.62 84 THR A O 1
ATOM 630 N N . THR A 1 85 ? 5.430 10.385 -9.555 1.00 93.62 85 THR A N 1
ATOM 631 C CA . THR A 1 85 ? 4.046 10.123 -9.127 1.00 93.62 85 THR A CA 1
ATOM 632 C C . THR A 1 85 ? 3.516 8.866 -9.797 1.00 93.62 85 THR A C 1
ATOM 634 O O . THR A 1 85 ? 3.501 8.764 -11.026 1.00 93.62 85 THR A O 1
ATOM 637 N N . ILE A 1 86 ? 3.047 7.927 -8.982 1.00 95.50 86 ILE A N 1
ATOM 638 C CA . ILE A 1 86 ? 2.474 6.663 -9.438 1.00 95.50 86 ILE A CA 1
ATOM 639 C C . ILE A 1 86 ? 1.090 6.450 -8.829 1.00 95.50 86 ILE A C 1
ATOM 641 O O . ILE A 1 86 ? 0.750 7.007 -7.784 1.00 95.50 86 ILE A O 1
ATOM 645 N N . ALA A 1 87 ? 0.298 5.617 -9.491 1.00 97.06 87 ALA A N 1
ATOM 646 C CA . ALA A 1 87 ? -0.883 4.996 -8.930 1.00 97.06 87 ALA A CA 1
ATOM 647 C C . ALA A 1 87 ? -0.563 3.539 -8.578 1.00 97.06 87 ALA A C 1
ATOM 649 O O . ALA A 1 87 ? -0.128 2.771 -9.437 1.00 97.06 87 ALA A O 1
ATOM 650 N N . VAL A 1 88 ? -0.808 3.163 -7.326 1.00 97.69 88 VAL A N 1
ATOM 651 C CA . VAL A 1 88 ? -0.688 1.796 -6.817 1.00 97.69 88 VAL A CA 1
ATOM 652 C C . VAL A 1 88 ? -2.081 1.286 -6.487 1.00 97.69 88 VAL A C 1
ATOM 654 O O . VAL A 1 88 ? -2.825 1.947 -5.765 1.00 97.69 88 VAL A O 1
ATOM 657 N N . THR A 1 89 ? -2.423 0.111 -7.004 1.00 97.75 89 THR A N 1
ATOM 658 C CA . THR A 1 89 ? -3.645 -0.611 -6.623 1.00 97.75 89 THR A CA 1
ATOM 659 C C . THR A 1 89 ? -3.242 -1.866 -5.867 1.00 97.75 89 THR A C 1
ATOM 661 O O . THR A 1 89 ? -2.366 -2.591 -6.342 1.00 97.75 89 THR A O 1
ATOM 664 N N . THR A 1 90 ? -3.850 -2.125 -4.711 1.00 97.12 90 THR A N 1
ATOM 665 C CA . THR A 1 90 ? -3.581 -3.321 -3.902 1.00 97.12 90 THR A CA 1
ATOM 666 C C . THR A 1 90 ? -4.501 -4.478 -4.285 1.00 97.12 90 THR A C 1
ATOM 668 O O . THR A 1 90 ? -5.561 -4.278 -4.880 1.00 97.12 90 THR A O 1
ATOM 671 N N . LEU A 1 91 ? -4.124 -5.705 -3.921 1.00 93.38 91 LEU A N 1
ATOM 672 C CA . LEU A 1 91 ? -4.949 -6.905 -4.103 1.00 93.38 91 LEU A CA 1
ATOM 673 C C . LEU A 1 91 ? -6.291 -6.807 -3.356 1.00 93.38 91 LEU A C 1
ATOM 675 O O . LEU A 1 91 ? -7.278 -7.388 -3.797 1.00 93.38 91 LEU A O 1
ATOM 679 N N . GLY A 1 92 ? -6.337 -6.034 -2.263 1.00 90.31 92 GLY A N 1
ATOM 680 C CA . GLY A 1 92 ? -7.558 -5.730 -1.508 1.00 90.31 92 GLY A CA 1
ATOM 681 C C . GLY A 1 92 ? -8.450 -4.658 -2.151 1.00 90.31 92 GLY A C 1
ATOM 682 O O . GLY A 1 92 ? -9.533 -4.384 -1.638 1.00 90.31 92 GLY A O 1
ATOM 683 N N . GLY A 1 93 ? -8.015 -4.053 -3.263 1.00 93.31 93 GLY A N 1
ATOM 684 C CA . GLY A 1 93 ? -8.767 -3.057 -4.030 1.00 93.31 93 GLY A CA 1
ATOM 685 C C . GLY A 1 93 ? -8.507 -1.596 -3.646 1.00 93.31 93 GLY A C 1
ATOM 686 O O . GLY A 1 93 ? -9.045 -0.704 -4.304 1.00 93.31 93 GLY A O 1
ATOM 687 N N . SER A 1 94 ? -7.678 -1.322 -2.631 1.00 94.94 94 SER A N 1
ATOM 688 C CA . SER A 1 94 ? -7.261 0.046 -2.299 1.00 94.94 94 SER A CA 1
ATOM 689 C C . SER A 1 94 ? -6.485 0.656 -3.463 1.00 94.94 94 SER A C 1
ATOM 691 O O . SER A 1 94 ? -5.682 -0.023 -4.105 1.00 94.94 94 SER A O 1
ATOM 693 N N . ARG A 1 95 ? -6.682 1.953 -3.718 1.00 96.00 95 ARG A N 1
ATOM 694 C CA . ARG A 1 95 ? -5.919 2.697 -4.725 1.00 96.00 95 ARG A CA 1
ATOM 695 C C . ARG A 1 95 ? -5.296 3.944 -4.118 1.00 96.00 95 ARG A C 1
ATOM 697 O O . ARG A 1 95 ? -6.005 4.814 -3.618 1.00 96.00 95 ARG A O 1
ATOM 704 N N . HIS A 1 96 ? -3.982 4.059 -4.249 1.00 96.56 96 HIS A N 1
ATOM 705 C CA . HIS A 1 96 ? -3.195 5.195 -3.783 1.00 96.56 96 HIS A CA 1
ATOM 706 C C . HIS A 1 96 ? -2.562 5.895 -4.976 1.00 96.56 96 HIS A C 1
ATOM 708 O O . HIS A 1 96 ? -2.006 5.241 -5.855 1.00 96.56 96 HIS A O 1
ATOM 714 N N . VAL A 1 97 ? -2.647 7.222 -5.016 1.00 96.69 97 VAL A N 1
ATOM 715 C CA . VAL A 1 97 ? -1.974 8.038 -6.030 1.00 96.69 97 VAL A CA 1
ATOM 716 C C . VAL A 1 97 ? -1.115 9.055 -5.307 1.00 96.69 97 VAL A C 1
ATOM 718 O O . VAL A 1 97 ? -1.631 9.871 -4.544 1.00 96.69 97 VAL A O 1
ATOM 721 N N . GLY A 1 98 ? 0.191 8.992 -5.533 1.00 95.44 98 GLY A N 1
ATOM 722 C CA . GLY A 1 98 ? 1.130 9.824 -4.803 1.00 95.44 98 GLY A CA 1
ATOM 723 C C . GLY A 1 98 ? 2.539 9.752 -5.357 1.00 95.44 98 GLY A C 1
ATOM 724 O O . GLY A 1 98 ? 2.868 8.899 -6.186 1.00 95.44 98 GLY 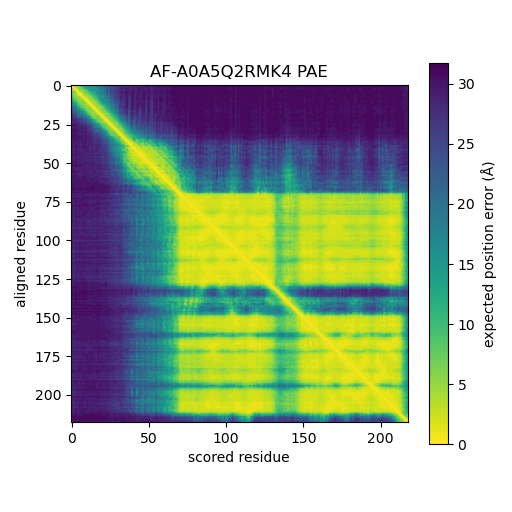A O 1
ATOM 725 N N . ARG A 1 99 ? 3.372 10.680 -4.893 1.00 95.50 99 ARG A N 1
ATOM 726 C CA . ARG A 1 99 ? 4.801 10.687 -5.188 1.00 95.50 99 ARG A CA 1
ATOM 727 C C . ARG A 1 99 ? 5.484 9.605 -4.367 1.00 95.50 99 ARG A C 1
ATOM 729 O O . ARG A 1 99 ? 5.312 9.583 -3.151 1.00 95.50 99 ARG A O 1
ATOM 736 N N . VAL A 1 100 ? 6.288 8.757 -4.999 1.00 95.00 100 VAL A N 1
ATOM 737 C CA . VAL A 1 100 ? 7.107 7.790 -4.262 1.00 95.00 100 VAL A CA 1
ATOM 738 C C . VAL A 1 100 ? 8.185 8.546 -3.487 1.00 95.00 100 VAL A C 1
ATOM 740 O O . VAL A 1 100 ? 9.009 9.228 -4.094 1.00 95.00 100 VAL A O 1
ATOM 743 N N . SER A 1 101 ? 8.155 8.477 -2.154 1.00 93.44 101 SER A N 1
ATOM 744 C CA . SER A 1 101 ? 9.174 9.090 -1.284 1.00 93.44 101 SER A CA 1
ATOM 745 C C . SER A 1 101 ? 10.179 8.085 -0.728 1.00 93.44 101 SER A C 1
ATOM 747 O O . SER A 1 101 ? 11.238 8.490 -0.257 1.00 93.44 101 SER A O 1
ATOM 749 N N . GLY A 1 102 ? 9.883 6.788 -0.818 1.00 91.62 102 GLY A N 1
ATOM 750 C CA . GLY A 1 102 ? 10.792 5.714 -0.437 1.00 91.62 102 GLY A CA 1
ATOM 751 C C . GLY A 1 102 ? 10.259 4.348 -0.858 1.00 91.62 102 GLY A C 1
ATOM 752 O O . GLY A 1 102 ? 9.051 4.170 -1.011 1.00 91.62 102 GLY A O 1
ATOM 753 N N . ALA A 1 103 ? 11.155 3.383 -1.044 1.00 92.38 103 ALA A N 1
ATOM 754 C CA . ALA A 1 103 ? 10.809 1.988 -1.288 1.00 92.38 103 ALA A CA 1
ATOM 755 C C . ALA A 1 103 ? 11.903 1.065 -0.736 1.00 92.38 103 ALA A C 1
ATOM 757 O O . ALA A 1 103 ? 13.092 1.371 -0.840 1.00 92.38 103 ALA A O 1
ATOM 758 N N . SER A 1 104 ? 11.486 -0.060 -0.165 1.00 88.31 104 SER A N 1
ATOM 759 C CA . SER A 1 104 ? 12.338 -1.162 0.275 1.00 88.31 104 SER A CA 1
ATOM 760 C C . SER A 1 104 ? 12.026 -2.421 -0.547 1.00 88.31 104 SER A C 1
ATOM 762 O O . SER A 1 104 ? 11.378 -2.355 -1.592 1.00 88.31 104 SER A O 1
ATOM 764 N N . THR A 1 105 ? 12.496 -3.581 -0.093 1.00 87.19 105 THR A N 1
ATOM 765 C CA . THR A 1 105 ? 12.071 -4.880 -0.645 1.00 87.19 105 THR A CA 1
ATOM 766 C C . THR A 1 105 ? 10.654 -5.287 -0.235 1.00 87.19 105 THR A C 1
ATOM 768 O O . THR A 1 105 ? 10.034 -6.084 -0.933 1.00 87.19 105 THR A O 1
ATOM 771 N N . GLU A 1 106 ? 10.119 -4.697 0.836 1.00 88.25 106 GLU A N 1
ATOM 772 C CA . GLU A 1 106 ? 8.862 -5.109 1.473 1.00 88.25 106 GLU A CA 1
ATOM 773 C C . GLU A 1 106 ? 7.776 -4.024 1.434 1.00 88.25 106 GLU A C 1
ATOM 775 O O . GLU A 1 106 ? 6.586 -4.337 1.448 1.00 88.25 106 GLU A O 1
ATOM 780 N N . VAL A 1 107 ? 8.147 -2.740 1.384 1.00 93.69 107 VAL A N 1
ATOM 781 C CA . VAL A 1 107 ? 7.191 -1.626 1.481 1.00 93.69 107 VAL A CA 1
ATOM 782 C C . VAL A 1 107 ? 7.544 -0.478 0.540 1.00 93.69 107 VAL A C 1
ATOM 784 O O . VAL A 1 107 ? 8.711 -0.150 0.344 1.00 93.69 107 VAL A O 1
ATOM 787 N N . VAL A 1 108 ? 6.524 0.172 -0.018 1.00 95.81 108 VAL A N 1
ATOM 788 C CA . VAL A 1 108 ? 6.645 1.459 -0.717 1.00 95.81 108 VAL A CA 1
ATOM 789 C C . VAL A 1 108 ? 5.894 2.551 0.038 1.00 95.81 108 VAL A C 1
ATOM 791 O O . VAL A 1 108 ? 4.803 2.326 0.563 1.00 95.81 108 VAL A O 1
ATOM 794 N N . VAL A 1 109 ? 6.486 3.744 0.084 1.00 96.75 109 VAL A N 1
ATOM 795 C CA . VAL A 1 109 ? 5.934 4.936 0.728 1.00 96.75 109 VAL A CA 1
ATOM 796 C C . VAL A 1 109 ? 5.518 5.945 -0.335 1.00 96.75 109 VAL A C 1
ATOM 798 O O . VAL A 1 109 ? 6.321 6.356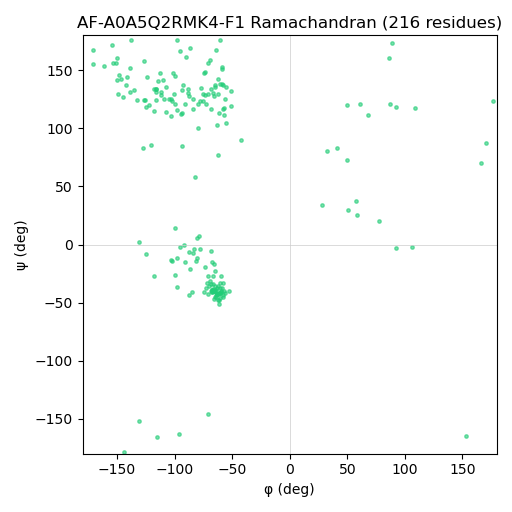 -1.176 1.00 96.75 109 VAL A O 1
ATOM 801 N N . LEU A 1 110 ? 4.254 6.361 -0.279 1.00 97.25 110 LEU A N 1
ATOM 802 C CA . LEU A 1 110 ? 3.667 7.348 -1.177 1.00 97.25 110 LEU A CA 1
ATOM 803 C C . LEU A 1 110 ? 3.248 8.593 -0.395 1.00 97.25 110 LEU A C 1
ATOM 805 O O . LEU A 1 110 ? 2.411 8.515 0.507 1.00 97.25 110 LEU A O 1
ATOM 809 N N . GLU A 1 111 ? 3.753 9.755 -0.798 1.00 96.19 111 GLU A N 1
ATOM 810 C CA . GLU A 1 111 ? 3.168 11.044 -0.425 1.00 96.19 111 GLU A CA 1
ATOM 811 C C . GLU A 1 111 ? 1.965 11.302 -1.331 1.00 96.19 111 GLU A C 1
ATOM 813 O O . GLU A 1 111 ? 2.109 11.693 -2.495 1.00 96.19 111 GLU A O 1
ATOM 818 N N . CYS A 1 112 ? 0.771 11.040 -0.811 1.00 94.62 112 CYS A N 1
ATOM 819 C CA . CYS A 1 112 ? -0.479 11.395 -1.470 1.00 94.62 112 CYS A CA 1
ATOM 820 C C . CYS A 1 112 ? -0.859 12.834 -1.082 1.00 94.62 112 CYS A C 1
ATOM 822 O O . CYS A 1 112 ? -0.293 13.419 -0.163 1.00 94.62 112 CYS A O 1
ATOM 824 N N . GLU A 1 113 ? -1.856 13.406 -1.755 1.00 90.62 113 GLU A N 1
ATOM 825 C CA . GLU A 1 113 ? -2.232 14.819 -1.585 1.00 90.62 113 GLU A CA 1
ATOM 826 C C . GLU A 1 113 ? -2.499 15.234 -0.125 1.00 90.62 113 GLU A C 1
ATOM 828 O O . GLU A 1 113 ? -2.110 16.320 0.291 1.00 90.62 113 GLU A O 1
ATOM 833 N N . ARG A 1 114 ? -3.152 14.371 0.665 1.00 91.69 114 ARG A N 1
ATOM 834 C CA . ARG A 1 114 ? -3.527 14.659 2.067 1.00 91.69 114 ARG A CA 1
ATOM 835 C C . ARG A 1 114 ? -3.018 13.631 3.071 1.00 91.69 114 ARG A C 1
ATOM 837 O O . ARG A 1 114 ? -3.178 13.800 4.277 1.00 91.69 114 ARG A O 1
ATOM 844 N N . THR A 1 115 ? -2.455 12.539 2.579 1.00 95.50 115 THR A N 1
ATOM 845 C CA . THR A 1 115 ? -2.094 11.379 3.386 1.00 95.50 115 THR A CA 1
ATOM 846 C C . THR A 1 115 ? -0.754 10.847 2.937 1.00 95.50 115 THR A C 1
ATOM 848 O O . THR A 1 115 ? -0.422 10.904 1.757 1.00 95.50 115 THR A O 1
ATOM 851 N N . ARG A 1 116 ? -0.028 10.230 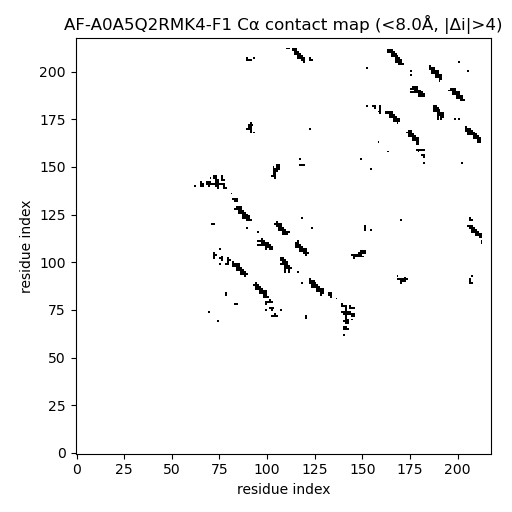3.853 1.00 96.44 116 ARG A N 1
ATOM 852 C CA . ARG A 1 116 ? 1.030 9.300 3.499 1.00 96.44 116 ARG A CA 1
ATOM 853 C C . ARG A 1 116 ? 0.445 7.894 3.457 1.00 96.44 116 ARG A C 1
ATOM 855 O O . ARG A 1 116 ? -0.359 7.543 4.319 1.00 96.44 116 ARG A O 1
ATOM 862 N N . ALA A 1 117 ? 0.813 7.118 2.444 1.00 97.50 117 ALA A N 1
ATOM 863 C CA . ALA A 1 117 ? 0.438 5.714 2.330 1.00 97.50 117 ALA A CA 1
ATOM 864 C C . ALA A 1 117 ? 1.685 4.828 2.383 1.00 97.50 117 ALA A C 1
ATOM 866 O O . ALA A 1 117 ? 2.674 5.099 1.706 1.00 97.50 117 ALA A O 1
ATOM 867 N N . LEU A 1 118 ? 1.617 3.774 3.186 1.00 97.56 118 LEU A N 1
ATOM 868 C CA . LEU A 1 118 ? 2.559 2.665 3.229 1.00 97.56 118 LEU A CA 1
ATOM 869 C C . LEU A 1 118 ? 1.873 1.486 2.556 1.00 97.56 118 LEU A C 1
ATOM 871 O O . LEU A 1 118 ? 0.775 1.121 2.967 1.00 97.56 118 LEU A O 1
ATOM 875 N N . VAL A 1 119 ? 2.488 0.893 1.542 1.00 97.94 119 VAL A N 1
ATOM 876 C CA . VAL A 1 119 ? 1.894 -0.237 0.818 1.00 97.94 119 VAL A CA 1
ATOM 877 C C . VAL A 1 119 ? 2.875 -1.395 0.818 1.00 97.94 119 VAL A C 1
ATOM 879 O O . VAL A 1 119 ? 4.015 -1.233 0.383 1.00 97.94 119 VAL A O 1
ATOM 882 N N . ALA A 1 120 ? 2.439 -2.554 1.310 1.00 95.94 120 ALA A N 1
ATOM 883 C CA . ALA A 1 120 ? 3.232 -3.772 1.252 1.00 95.94 120 ALA A CA 1
ATOM 884 C C . ALA A 1 120 ? 3.387 -4.215 -0.209 1.00 95.94 120 ALA A C 1
ATOM 886 O O . ALA A 1 120 ? 2.404 -4.280 -0.951 1.00 95.94 120 ALA A O 1
ATOM 887 N N . ILE A 1 121 ? 4.617 -4.502 -0.634 1.00 94.44 121 ILE A N 1
ATOM 888 C CA . ILE A 1 121 ? 4.937 -4.777 -2.042 1.00 94.44 121 ILE A CA 1
ATOM 889 C C . ILE A 1 121 ? 4.280 -6.075 -2.519 1.00 94.44 121 ILE A C 1
ATOM 891 O O . ILE A 1 121 ? 3.758 -6.122 -3.630 1.00 94.44 121 ILE A O 1
ATOM 895 N N . ASP A 1 122 ? 4.222 -7.099 -1.669 1.00 93.38 122 ASP A N 1
ATOM 896 C CA . ASP A 1 122 ? 3.519 -8.359 -1.946 1.00 93.38 122 ASP A CA 1
ATOM 897 C C . ASP A 1 122 ? 1.989 -8.191 -2.069 1.00 93.38 122 ASP A C 1
ATOM 899 O O . ASP A 1 122 ? 1.304 -9.067 -2.597 1.00 93.38 122 ASP A O 1
ATOM 903 N N . ALA A 1 123 ? 1.441 -7.068 -1.593 1.00 95.19 123 ALA A N 1
ATOM 904 C CA . ALA A 1 123 ? 0.029 -6.728 -1.695 1.00 95.19 123 ALA A CA 1
ATOM 905 C C . ALA A 1 123 ? -0.288 -5.831 -2.900 1.00 95.19 123 ALA A C 1
ATOM 907 O O . ALA A 1 123 ? -1.456 -5.507 -3.118 1.00 95.19 123 ALA A O 1
ATOM 908 N N . VAL A 1 124 ? 0.708 -5.423 -3.690 1.00 96.50 124 VAL A N 1
ATOM 909 C CA . VAL A 1 124 ? 0.509 -4.598 -4.885 1.00 96.50 124 VAL A CA 1
ATOM 910 C C . VAL A 1 124 ? 0.003 -5.458 -6.043 1.00 96.50 124 VAL A C 1
ATOM 912 O O . VAL A 1 124 ? 0.647 -6.411 -6.466 1.00 96.50 124 VAL A O 1
ATOM 915 N N . ALA A 1 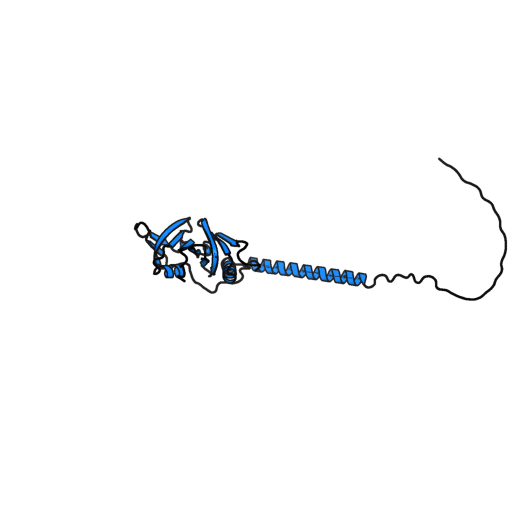125 ? -1.143 -5.076 -6.603 1.00 95.12 125 ALA A N 1
ATOM 916 C CA . ALA A 1 125 ? -1.703 -5.683 -7.806 1.00 95.12 125 ALA A CA 1
ATOM 917 C C . ALA A 1 125 ? -1.172 -5.013 -9.081 1.00 95.12 125 ALA A C 1
ATOM 919 O O . ALA A 1 125 ? -0.846 -5.684 -10.057 1.00 95.12 125 ALA A O 1
ATOM 920 N N . THR A 1 126 ? -1.099 -3.678 -9.091 1.00 95.81 126 THR A N 1
ATOM 921 C CA . THR A 1 126 ? -0.632 -2.911 -10.255 1.00 95.81 126 THR A CA 1
ATOM 922 C C . THR A 1 126 ? 0.071 -1.630 -9.836 1.00 95.81 126 THR A C 1
ATOM 924 O O . THR A 1 126 ? -0.392 -0.953 -8.914 1.00 95.81 126 THR A O 1
ATOM 927 N N . VAL A 1 127 ? 1.087 -1.240 -10.604 1.00 95.31 127 VAL A N 1
ATOM 928 C CA . VAL A 1 127 ? 1.722 0.082 -10.553 1.00 95.31 127 VAL A CA 1
ATOM 929 C C . VAL A 1 127 ? 1.541 0.763 -11.904 1.00 95.31 127 VAL A C 1
ATOM 931 O O . VAL A 1 127 ? 1.737 0.141 -12.945 1.00 95.31 127 VAL A O 1
ATOM 934 N N . GLN A 1 128 ? 1.149 2.034 -11.896 1.00 93.69 128 GLN A N 1
ATOM 935 C CA . GLN A 1 128 ? 0.985 2.840 -13.103 1.00 93.69 128 GLN A CA 1
ATOM 936 C C . GLN A 1 128 ? 1.656 4.197 -12.906 1.00 93.69 128 GLN A C 1
ATOM 938 O O . GLN A 1 128 ? 1.316 4.922 -11.973 1.00 93.69 128 GLN A O 1
ATOM 943 N N . ALA A 1 129 ? 2.577 4.570 -13.793 1.00 88.12 129 ALA A N 1
ATOM 944 C CA . ALA A 1 129 ? 3.103 5.930 -13.818 1.00 88.12 129 ALA A CA 1
ATOM 945 C C . ALA A 1 129 ? 1.986 6.918 -14.189 1.00 88.12 129 ALA A C 1
ATOM 947 O O . ALA A 1 129 ? 1.197 6.657 -15.100 1.00 88.12 129 ALA A O 1
ATOM 948 N N . VAL A 1 130 ? 1.916 8.055 -13.493 1.00 83.94 130 VAL A N 1
ATOM 949 C CA . VAL A 1 130 ? 0.948 9.116 -13.797 1.00 83.94 130 VAL A CA 1
ATOM 950 C C . VAL A 1 130 ? 1.640 10.184 -14.653 1.00 83.94 130 VAL A C 1
ATOM 952 O O . VAL A 1 130 ? 2.578 10.829 -14.176 1.00 83.94 130 VAL A O 1
ATOM 955 N N . PRO A 1 131 ? 1.214 10.395 -15.915 1.00 66.56 131 PRO A N 1
ATOM 956 C CA . PRO A 1 131 ? 1.822 11.395 -16.787 1.00 66.56 131 PRO A CA 1
ATOM 957 C C . PRO A 1 131 ? 1.701 12.811 -16.207 1.00 66.56 131 PRO A C 1
ATOM 959 O O . PRO A 1 131 ? 0.638 13.200 -15.731 1.00 66.56 131 PRO A O 1
ATOM 962 N N . GLY A 1 132 ? 2.777 13.600 -16.302 1.00 62.75 132 GLY A N 1
ATOM 963 C CA . GLY A 1 132 ? 2.763 15.040 -16.001 1.00 62.75 132 GLY A CA 1
ATOM 964 C C . GLY A 1 132 ? 3.432 15.478 -14.694 1.00 62.75 132 GLY A C 1
ATOM 965 O O . GLY A 1 132 ? 3.515 16.679 -14.458 1.00 62.75 132 GLY A O 1
ATOM 966 N N . ALA A 1 133 ? 3.950 14.556 -13.873 1.00 55.91 133 ALA A N 1
ATOM 967 C CA . ALA A 1 133 ? 4.540 14.893 -12.568 1.00 55.91 133 ALA A CA 1
ATOM 968 C C . ALA A 1 133 ? 6.086 14.903 -12.514 1.00 55.91 133 ALA A C 1
ATOM 970 O O . ALA A 1 133 ? 6.658 15.431 -11.564 1.00 55.91 133 ALA A O 1
ATOM 971 N N . SER A 1 134 ? 6.783 14.361 -13.517 1.00 49.31 134 SER A N 1
ATOM 972 C CA . SER A 1 134 ? 8.254 14.390 -13.604 1.00 49.31 134 SER A CA 1
ATOM 973 C C . SER A 1 134 ? 8.667 14.425 -15.074 1.00 49.31 134 SER A C 1
ATOM 975 O O . SER A 1 134 ? 8.163 13.645 -15.882 1.00 49.31 134 SER A O 1
ATOM 977 N N . GLY A 1 135 ? 9.544 15.355 -15.450 1.00 48.38 135 GLY A N 1
ATOM 978 C CA . GLY A 1 135 ? 10.021 15.479 -16.826 1.00 48.38 135 GLY A CA 1
ATOM 979 C C . GLY A 1 135 ? 10.835 14.261 -17.268 1.00 48.38 135 GLY A C 1
ATOM 980 O O . GLY A 1 135 ? 11.672 13.800 -16.511 1.00 48.38 135 GLY A O 1
ATOM 981 N N . ARG A 1 136 ? 10.572 13.772 -18.490 1.00 49.03 136 ARG A N 1
ATOM 982 C CA . ARG A 1 136 ? 11.428 12.979 -19.412 1.00 49.03 136 ARG A CA 1
ATOM 983 C C . ARG A 1 136 ? 12.542 12.069 -18.839 1.00 49.03 136 ARG A C 1
ATOM 985 O O . ARG A 1 136 ? 13.546 11.860 -19.517 1.00 49.03 136 ARG A O 1
ATOM 992 N N . GLN A 1 137 ? 12.364 11.462 -17.673 1.00 56.94 137 GLN A N 1
ATOM 993 C CA . GLN A 1 137 ? 13.194 10.354 -17.207 1.00 56.94 137 GLN A CA 1
ATOM 994 C C . GLN A 1 137 ? 12.562 9.053 -17.733 1.00 56.94 137 GLN A C 1
ATOM 996 O O . GLN A 1 137 ? 11.34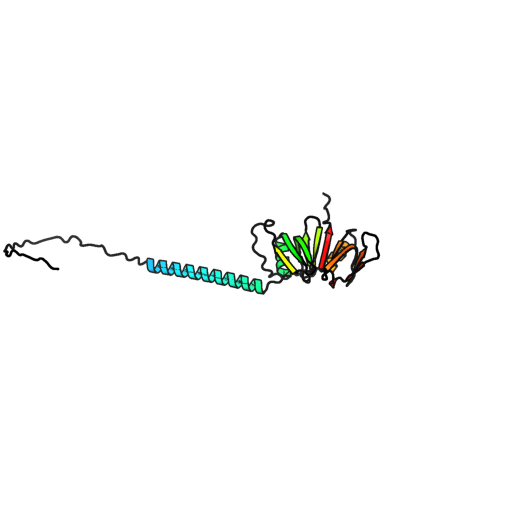4 8.906 -17.678 1.00 56.94 137 GLN A O 1
ATOM 1001 N N . GLY A 1 138 ? 13.361 8.177 -18.350 1.00 58.53 138 GLY A N 1
ATOM 1002 C CA . GLY A 1 138 ? 12.868 6.963 -19.019 1.00 58.53 138 GLY A CA 1
ATOM 1003 C C . GLY A 1 138 ? 12.212 5.953 -18.073 1.00 58.53 138 GLY A C 1
ATOM 1004 O O . GLY A 1 138 ? 12.353 6.059 -16.856 1.00 58.53 138 GLY A O 1
ATOM 1005 N N . ASP A 1 139 ? 11.518 4.969 -18.651 1.00 66.38 139 ASP A N 1
ATOM 1006 C CA . ASP A 1 139 ? 10.789 3.948 -17.893 1.00 66.38 139 ASP A CA 1
ATOM 1007 C C . ASP A 1 139 ? 11.710 3.219 -16.888 1.00 66.38 139 ASP A C 1
ATOM 1009 O O . ASP A 1 139 ? 12.833 2.847 -17.256 1.00 66.38 139 ASP A O 1
ATOM 1013 N N . PRO A 1 140 ? 11.260 3.005 -15.635 1.00 72.25 140 PRO A N 1
ATOM 1014 C CA . PRO A 1 140 ? 12.017 2.247 -14.647 1.00 72.25 140 PRO A CA 1
ATOM 1015 C C . PRO A 1 140 ? 12.284 0.829 -15.144 1.00 72.25 140 PRO A C 1
ATOM 1017 O O . PRO A 1 140 ? 11.408 0.181 -15.717 1.00 72.25 140 PRO A O 1
ATOM 1020 N N . ILE A 1 141 ? 13.501 0.349 -14.909 1.00 69.56 141 ILE A N 1
ATOM 1021 C CA . ILE A 1 141 ? 13.968 -0.938 -15.435 1.00 69.56 141 ILE A CA 1
ATOM 1022 C C . ILE A 1 141 ? 13.875 -2.014 -14.350 1.00 69.56 141 ILE A C 1
ATOM 1024 O O . ILE A 1 141 ? 13.711 -3.185 -14.663 1.00 69.56 141 ILE A O 1
ATOM 1028 N N . GLY A 1 142 ? 13.939 -1.636 -13.071 1.00 66.81 142 GLY A N 1
ATOM 1029 C CA . GLY A 1 142 ? 13.692 -2.541 -11.953 1.00 66.81 142 GLY A CA 1
ATOM 1030 C C . GLY A 1 142 ? 14.836 -3.493 -11.611 1.00 66.81 142 GLY A C 1
ATOM 1031 O O . GLY A 1 142 ? 14.617 -4.503 -10.944 1.00 66.81 142 GLY A O 1
ATOM 1032 N N . HIS A 1 143 ? 16.058 -3.167 -12.042 1.00 57.06 143 HIS A N 1
ATOM 1033 C CA . HIS A 1 143 ? 17.247 -4.012 -11.868 1.00 57.06 143 HIS A CA 1
ATOM 1034 C C . HIS A 1 143 ? 17.878 -3.911 -10.465 1.00 57.06 143 HIS A C 1
ATOM 1036 O O . HIS A 1 143 ? 18.767 -4.685 -10.113 1.00 57.06 143 HIS A O 1
ATOM 1042 N N . ARG A 1 144 ? 17.468 -2.936 -9.646 1.00 60.62 144 ARG A N 1
ATOM 1043 C CA . ARG A 1 144 ? 18.039 -2.733 -8.309 1.00 60.62 144 ARG A CA 1
ATOM 1044 C C . ARG A 1 144 ? 17.258 -3.505 -7.257 1.00 60.62 144 ARG A C 1
ATOM 1046 O O . ARG A 1 144 ? 16.088 -3.232 -7.030 1.00 60.62 144 ARG A O 1
ATOM 1053 N N . ALA A 1 145 ? 17.926 -4.404 -6.543 1.00 55.31 145 ALA A N 1
ATOM 1054 C CA . ALA A 1 145 ? 17.399 -4.912 -5.284 1.00 55.31 145 ALA A CA 1
ATOM 1055 C C . ALA A 1 145 ? 17.570 -3.835 -4.200 1.00 55.31 145 ALA A C 1
ATOM 1057 O O . ALA A 1 145 ? 18.691 -3.372 -3.956 1.00 55.31 145 ALA A O 1
ATOM 1058 N N . GLY A 1 146 ? 16.474 -3.435 -3.550 1.00 54.72 146 GLY A N 1
ATOM 1059 C CA . GLY A 1 146 ? 16.543 -2.614 -2.344 1.00 54.72 146 GLY A CA 1
ATOM 1060 C C . GLY A 1 146 ? 17.403 -3.325 -1.297 1.00 54.72 146 GLY A C 1
ATOM 1061 O O . GLY A 1 146 ? 17.167 -4.485 -0.980 1.00 54.72 146 GLY A O 1
ATOM 1062 N N . ARG A 1 147 ? 18.444 -2.660 -0.789 1.00 56.22 147 ARG A N 1
ATOM 1063 C CA . ARG A 1 147 ? 19.280 -3.207 0.301 1.00 56.22 147 ARG A CA 1
ATOM 1064 C C . ARG A 1 147 ? 18.678 -2.955 1.684 1.00 56.22 147 ARG A C 1
ATOM 1066 O O . ARG A 1 147 ? 19.212 -3.435 2.677 1.00 56.22 147 ARG A O 1
ATOM 1073 N N . ASP A 1 148 ? 17.611 -2.167 1.729 1.00 65.19 148 ASP A N 1
ATOM 1074 C CA . ASP A 1 148 ? 16.862 -1.849 2.932 1.00 65.19 148 ASP A CA 1
ATOM 1075 C C . ASP A 1 148 ? 15.774 -2.913 3.154 1.00 65.19 148 ASP A C 1
ATOM 1077 O O . ASP A 1 148 ? 14.995 -3.227 2.246 1.00 65.19 148 ASP A O 1
ATOM 1081 N N . HIS A 1 149 ? 15.760 -3.483 4.358 1.00 70.12 149 HIS A N 1
ATOM 1082 C CA . HIS A 1 149 ? 14.798 -4.491 4.810 1.00 70.12 149 HIS A CA 1
ATOM 1083 C C . HIS A 1 149 ? 13.681 -3.889 5.668 1.00 70.12 149 HIS A C 1
ATOM 1085 O O . HIS A 1 149 ? 12.961 -4.631 6.328 1.00 70.12 149 HIS A O 1
ATOM 1091 N N . THR A 1 150 ? 13.530 -2.561 5.667 1.00 84.88 150 THR A N 1
ATOM 1092 C CA . THR A 1 150 ? 12.425 -1.877 6.343 1.00 84.88 150 THR A CA 1
ATOM 1093 C C . THR A 1 150 ? 11.093 -2.496 5.933 1.00 84.88 150 THR A C 1
ATOM 1095 O O . THR A 1 150 ? 10.732 -2.494 4.751 1.00 84.88 150 THR A O 1
ATOM 1098 N N . THR A 1 151 ? 10.368 -3.024 6.915 1.00 87.62 151 THR A N 1
ATOM 1099 C CA . THR A 1 151 ? 9.070 -3.670 6.726 1.00 87.62 151 THR A CA 1
ATOM 1100 C C . THR A 1 151 ? 7.919 -2.698 6.984 1.00 87.62 151 THR A C 1
ATOM 1102 O O . THR A 1 151 ? 8.082 -1.630 7.582 1.00 87.62 151 THR A O 1
ATOM 1105 N N . LEU A 1 152 ? 6.704 -3.087 6.586 1.00 89.06 152 LEU A N 1
ATOM 1106 C CA . LEU A 1 152 ? 5.495 -2.349 6.960 1.00 89.06 152 LEU A CA 1
ATOM 1107 C C . LEU A 1 152 ? 5.327 -2.263 8.490 1.00 89.06 152 LEU A C 1
ATOM 1109 O O . LEU A 1 152 ? 4.895 -1.232 8.999 1.00 89.06 152 LEU A O 1
ATOM 1113 N N . ALA A 1 153 ? 5.680 -3.324 9.223 1.00 89.94 153 ALA A N 1
ATOM 1114 C CA . ALA A 1 153 ? 5.566 -3.369 10.679 1.00 89.94 153 ALA A CA 1
ATOM 1115 C C . ALA A 1 153 ? 6.515 -2.373 11.362 1.00 89.94 153 ALA A C 1
ATOM 1117 O O . ALA A 1 153 ? 6.107 -1.691 12.305 1.00 89.94 153 ALA A O 1
ATOM 1118 N N . ASP A 1 154 ? 7.740 -2.233 10.849 1.00 90.62 154 ASP A N 1
ATOM 1119 C CA . ASP A 1 154 ? 8.712 -1.257 11.356 1.00 90.62 154 ASP A CA 1
ATOM 1120 C C . ASP A 1 154 ? 8.172 0.169 11.201 1.00 90.62 154 ASP A C 1
ATOM 1122 O O . ASP A 1 154 ? 8.135 0.943 12.158 1.00 90.62 154 ASP A O 1
ATOM 1126 N N . LEU A 1 155 ? 7.647 0.496 10.016 1.00 92.62 155 LEU A N 1
ATOM 1127 C CA . LEU A 1 155 ? 7.079 1.818 9.745 1.00 92.62 155 LEU A CA 1
ATOM 1128 C C . LEU A 1 155 ? 5.821 2.106 10.569 1.00 92.62 155 LEU A C 1
ATOM 1130 O O . LEU A 1 155 ? 5.668 3.215 11.075 1.00 92.62 155 LEU A O 1
ATOM 1134 N N . LEU A 1 156 ? 4.937 1.121 10.745 1.00 92.62 156 LEU A N 1
ATOM 1135 C CA . LEU A 1 156 ? 3.770 1.258 11.618 1.00 92.62 156 LEU A CA 1
ATOM 1136 C C . LEU A 1 156 ? 4.179 1.481 13.078 1.00 92.62 156 LEU A C 1
ATOM 1138 O O . LEU A 1 156 ? 3.548 2.276 13.770 1.00 92.62 156 LEU A O 1
ATOM 1142 N N . SER A 1 157 ? 5.249 0.835 13.545 1.00 90.81 157 SER A N 1
ATOM 1143 C CA . SER A 1 157 ? 5.735 0.989 14.922 1.00 90.81 157 SER A CA 1
ATOM 1144 C C . SER A 1 157 ? 6.132 2.435 15.234 1.00 90.81 157 SER A C 1
ATOM 1146 O O . SER A 1 157 ? 5.880 2.913 16.336 1.00 90.81 157 SER A O 1
ATOM 1148 N N . HIS A 1 158 ? 6.648 3.176 14.247 1.00 89.50 158 HIS A N 1
ATOM 1149 C CA . HIS A 1 158 ? 6.951 4.604 14.390 1.00 89.50 158 HIS A CA 1
ATOM 1150 C C . HIS A 1 158 ? 5.713 5.505 14.544 1.00 89.50 158 HIS A C 1
ATOM 1152 O O . HIS A 1 158 ? 5.853 6.658 14.947 1.00 89.50 158 HIS A O 1
ATOM 1158 N N . LEU A 1 159 ? 4.509 5.012 14.233 1.00 90.19 159 LEU A N 1
ATOM 1159 C CA . LEU A 1 159 ? 3.267 5.788 14.323 1.00 90.19 159 LEU A CA 1
ATOM 1160 C C . LEU A 1 159 ? 2.563 5.659 15.679 1.00 90.19 159 LEU A C 1
ATOM 1162 O O . LEU A 1 159 ? 1.688 6.472 15.972 1.00 90.19 159 LEU A O 1
ATOM 1166 N N . VAL A 1 160 ? 2.927 4.667 16.500 1.00 90.75 160 VAL A N 1
ATOM 1167 C CA . VAL A 1 160 ? 2.256 4.369 17.782 1.00 90.75 160 VAL A CA 1
ATOM 1168 C C . VAL A 1 160 ? 2.262 5.577 18.725 1.00 90.75 160 VAL A C 1
ATOM 1170 O O . VAL A 1 160 ? 1.248 5.879 19.351 1.00 90.75 160 VAL A O 1
ATOM 1173 N N . ASP A 1 161 ? 3.371 6.315 18.772 1.00 81.75 161 ASP A N 1
ATOM 1174 C CA . ASP A 1 161 ? 3.538 7.458 19.678 1.00 81.75 161 ASP A CA 1
ATOM 1175 C C . ASP A 1 161 ? 3.013 8.787 19.099 1.00 81.75 161 ASP A C 1
ATOM 1177 O O . ASP A 1 161 ? 2.992 9.804 19.790 1.00 81.75 161 ASP A O 1
ATOM 1181 N N . GLY A 1 162 ? 2.591 8.809 17.830 1.00 76.38 162 GLY A N 1
ATOM 1182 C CA . GLY A 1 162 ? 2.311 10.050 17.098 1.00 76.38 162 GLY A CA 1
ATOM 1183 C C . GLY A 1 162 ? 0.927 10.668 17.330 1.00 76.38 162 GLY A C 1
ATOM 1184 O O . GLY A 1 162 ? 0.639 11.719 16.766 1.00 76.38 162 GLY A O 1
ATOM 1185 N N . ASP A 1 163 ? 0.052 10.014 18.097 1.00 76.81 163 ASP A N 1
ATOM 1186 C CA . ASP A 1 163 ? -1.383 10.336 18.203 1.00 76.81 163 ASP A CA 1
ATOM 1187 C C . ASP A 1 163 ? -2.103 10.459 16.845 1.00 76.81 163 ASP A C 1
ATOM 1189 O O . ASP A 1 163 ? -3.073 11.201 16.694 1.00 76.81 163 ASP A O 1
ATOM 1193 N N . VAL A 1 164 ? -1.620 9.723 15.840 1.00 86.44 164 VAL A N 1
ATOM 1194 C CA . VAL A 1 164 ? -2.114 9.798 14.463 1.00 86.44 164 VAL A CA 1
ATOM 1195 C C . VAL A 1 164 ? -3.185 8.735 14.223 1.00 86.44 164 VAL A C 1
ATOM 1197 O O . VAL A 1 164 ? -3.004 7.558 14.549 1.00 86.44 164 VAL A O 1
ATOM 1200 N N . ASP A 1 165 ? -4.297 9.143 13.613 1.00 92.94 165 ASP A N 1
ATOM 1201 C CA . ASP A 1 165 ? -5.294 8.202 13.109 1.00 92.94 165 ASP A CA 1
ATOM 1202 C C . ASP A 1 165 ? -4.774 7.510 11.844 1.00 92.94 165 ASP A C 1
ATOM 1204 O O . ASP A 1 165 ? -4.344 8.152 10.881 1.00 92.94 165 ASP A O 1
ATOM 1208 N N . VAL A 1 166 ? -4.838 6.182 11.852 1.00 95.81 166 VAL A N 1
ATOM 1209 C CA . VAL A 1 166 ? -4.439 5.313 10.750 1.00 95.81 166 VAL A CA 1
ATOM 1210 C C . VAL A 1 166 ? -5.659 4.609 10.164 1.00 95.81 166 VAL A C 1
ATOM 1212 O O . VAL A 1 166 ? -6.609 4.256 10.865 1.00 95.81 166 VAL A O 1
ATOM 1215 N N . ALA A 1 167 ? -5.620 4.357 8.863 1.00 97.31 167 ALA A N 1
ATOM 1216 C CA . ALA A 1 167 ? -6.531 3.454 8.178 1.00 97.31 167 ALA A CA 1
ATOM 1217 C C . ALA A 1 167 ? -5.718 2.312 7.567 1.00 97.31 167 ALA A C 1
ATOM 1219 O O . ALA A 1 167 ? -4.898 2.547 6.680 1.00 97.31 167 ALA A O 1
ATOM 1220 N N . LEU A 1 168 ? -5.934 1.093 8.059 1.00 97.75 168 LEU A N 1
ATOM 1221 C CA . LEU A 1 168 ? -5.281 -0.128 7.593 1.00 97.75 168 LEU A CA 1
ATOM 1222 C C . LEU A 1 168 ? -6.166 -0.817 6.550 1.00 97.75 168 LEU A C 1
ATOM 1224 O O . LEU A 1 168 ? -7.243 -1.311 6.895 1.00 97.75 168 LEU A O 1
ATOM 1228 N N . GLY A 1 169 ? -5.729 -0.866 5.295 1.00 97.81 169 GLY A N 1
ATOM 1229 C CA . GLY A 1 169 ? -6.348 -1.679 4.252 1.00 97.81 169 GLY A CA 1
ATOM 1230 C C . GLY A 1 169 ? -5.958 -3.147 4.406 1.00 97.81 169 GLY A C 1
ATOM 1231 O O . GLY A 1 169 ? -4.793 -3.473 4.642 1.00 97.81 169 GLY A O 1
ATOM 1232 N N . LEU A 1 170 ? -6.926 -4.059 4.293 1.00 97.06 170 LEU A N 1
ATOM 1233 C CA . LEU A 1 170 ? -6.685 -5.496 4.434 1.00 97.06 170 LEU A CA 1
ATOM 1234 C C . LEU A 1 170 ? -6.567 -6.187 3.068 1.00 97.06 170 LEU A C 1
ATOM 1236 O O . LEU A 1 170 ? -7.297 -5.872 2.131 1.00 97.06 170 LEU A O 1
ATOM 1240 N N . ARG A 1 171 ? -5.704 -7.208 2.972 1.00 94.00 171 ARG A N 1
ATOM 1241 C CA . ARG A 1 171 ? -5.519 -8.038 1.763 1.00 94.00 171 ARG A CA 1
ATOM 1242 C C . ARG A 1 171 ? -6.817 -8.719 1.310 1.00 94.00 171 ARG A C 1
ATOM 1244 O O . ARG A 1 171 ? -7.026 -8.891 0.117 1.00 94.00 171 ARG A O 1
ATOM 1251 N N . GLY A 1 172 ? -7.689 -9.092 2.251 1.00 88.75 172 GLY A N 1
ATOM 1252 C CA . GLY A 1 172 ? -9.003 -9.690 1.972 1.00 88.75 172 GLY A CA 1
ATOM 1253 C C . GLY A 1 172 ? -10.100 -8.681 1.610 1.00 88.75 172 GLY A C 1
ATOM 1254 O O . GLY A 1 172 ? -11.258 -9.073 1.483 1.00 88.75 172 GLY A O 1
ATOM 1255 N N . GLY A 1 173 ? -9.749 -7.400 1.478 1.00 85.81 173 GLY A N 1
ATOM 1256 C CA . GLY A 1 173 ? -10.695 -6.297 1.373 1.00 85.81 173 GLY A CA 1
ATOM 1257 C C . GLY A 1 173 ? -11.145 -5.776 2.740 1.00 85.81 173 GLY A C 1
ATOM 1258 O O . GLY A 1 173 ? -11.027 -6.444 3.770 1.00 85.81 173 GLY A O 1
ATOM 1259 N N . GLY A 1 174 ? -11.665 -4.550 2.742 1.00 92.88 174 GLY A N 1
ATOM 1260 C CA . GLY A 1 174 ? -12.076 -3.841 3.952 1.00 92.88 174 GLY A CA 1
ATOM 1261 C C . GLY A 1 174 ? -10.957 -3.016 4.588 1.00 92.88 174 GLY A C 1
ATOM 1262 O O . GLY A 1 174 ? -9.797 -3.043 4.170 1.00 92.88 174 GLY A O 1
ATOM 1263 N N . THR A 1 175 ? -11.336 -2.246 5.606 1.00 95.94 175 THR A N 1
ATOM 1264 C CA . THR A 1 175 ? -10.455 -1.272 6.253 1.00 95.94 175 THR A CA 1
ATOM 1265 C C . THR A 1 175 ? -10.702 -1.249 7.753 1.00 95.94 175 THR A C 1
ATOM 1267 O O . THR A 1 175 ? -11.849 -1.249 8.198 1.00 95.94 175 THR A O 1
ATOM 1270 N N . VAL A 1 176 ? -9.622 -1.191 8.530 1.00 96.06 176 VAL A N 1
ATOM 1271 C CA . VAL A 1 176 ? -9.658 -0.933 9.973 1.00 96.06 176 VAL A CA 1
ATOM 1272 C C . VAL A 1 176 ? -9.140 0.478 10.212 1.00 96.06 176 VAL A C 1
ATOM 1274 O O . VAL A 1 176 ? -7.972 0.754 9.956 1.00 96.06 176 VAL A O 1
ATOM 1277 N N . ALA A 1 177 ? -10.003 1.372 10.690 1.00 95.94 177 ALA A N 1
ATOM 1278 C CA . ALA A 1 177 ? -9.650 2.762 10.966 1.00 95.94 177 ALA A CA 1
ATOM 1279 C C . ALA A 1 177 ? -9.630 3.046 12.470 1.00 95.94 177 ALA A C 1
ATOM 1281 O O . ALA A 1 177 ? -10.482 2.560 13.218 1.00 95.94 177 ALA A O 1
ATOM 1282 N N . GLY A 1 178 ? -8.674 3.860 12.903 1.00 95.50 178 GLY A N 1
ATOM 1283 C CA . GLY A 1 178 ? -8.555 4.309 14.283 1.00 95.50 178 GLY A CA 1
ATOM 1284 C C . GLY A 1 178 ? -7.119 4.638 14.652 1.00 95.50 178 GLY A C 1
ATOM 1285 O O . GLY A 1 178 ? -6.250 4.752 13.796 1.00 95.50 178 GLY A O 1
ATOM 1286 N N . ARG A 1 179 ? -6.847 4.757 15.944 1.00 95.44 179 ARG A N 1
ATOM 1287 C CA . ARG A 1 179 ? -5.505 5.055 16.438 1.00 95.44 179 ARG A CA 1
ATOM 1288 C C . ARG A 1 179 ? -4.704 3.785 16.644 1.00 95.44 179 ARG A C 1
ATOM 1290 O O . ARG A 1 179 ? -5.194 2.846 17.275 1.00 95.44 179 ARG A O 1
ATOM 1297 N N . LEU A 1 180 ? -3.465 3.769 16.174 1.00 95.00 180 LEU A N 1
ATOM 1298 C CA . LEU A 1 180 ? -2.552 2.667 16.440 1.00 95.00 180 LEU A CA 1
ATOM 1299 C C . LEU A 1 180 ? -2.091 2.721 17.904 1.00 95.00 180 LEU A C 1
ATOM 1301 O O . LEU A 1 180 ? -1.543 3.720 18.350 1.00 95.00 180 LEU A O 1
ATOM 1305 N N . VAL A 1 181 ? -2.358 1.660 18.663 1.00 95.31 181 VAL A N 1
ATOM 1306 C CA . VAL A 1 181 ? -2.042 1.570 20.100 1.00 95.31 1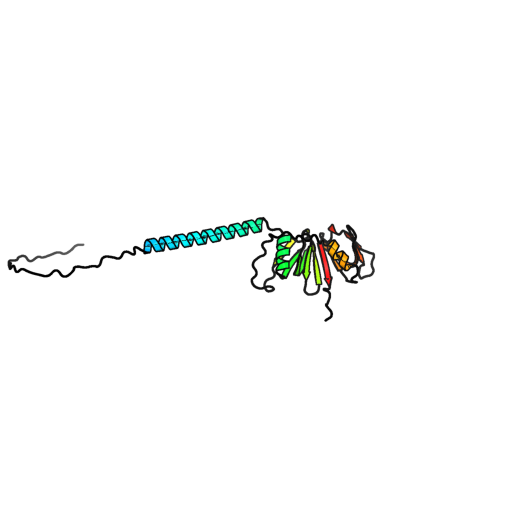81 VAL A CA 1
ATOM 1307 C C . VAL A 1 181 ? -0.741 0.815 20.337 1.00 95.31 181 VAL A C 1
ATOM 1309 O O . VAL A 1 181 ? -0.005 1.131 21.264 1.00 95.31 181 VAL A O 1
ATOM 1312 N N . ALA A 1 182 ? -0.486 -0.217 19.536 1.00 94.00 182 ALA A N 1
ATOM 1313 C CA . ALA A 1 182 ? 0.727 -1.017 19.598 1.00 94.00 182 ALA A CA 1
ATOM 1314 C C . ALA A 1 182 ? 0.911 -1.795 18.293 1.00 94.00 182 ALA A C 1
ATOM 1316 O O . ALA A 1 182 ? -0.067 -2.159 17.633 1.00 94.00 182 ALA A O 1
ATOM 1317 N N . VAL A 1 183 ? 2.162 -2.113 17.977 1.00 94.69 183 VAL A N 1
ATOM 1318 C CA . VAL A 1 183 ? 2.537 -3.071 16.935 1.00 94.69 183 VAL A CA 1
ATOM 1319 C C . VAL A 1 183 ? 3.386 -4.148 17.596 1.00 94.69 183 VAL A C 1
ATOM 1321 O O . VAL A 1 183 ? 4.398 -3.857 18.227 1.00 94.69 183 VAL A O 1
ATOM 1324 N N . GLY A 1 184 ? 2.912 -5.386 17.527 1.00 88.56 184 GLY A N 1
ATOM 1325 C CA . GLY A 1 184 ? 3.627 -6.570 17.983 1.00 88.56 184 GLY A CA 1
ATOM 1326 C C . GLY A 1 184 ? 4.352 -7.271 16.836 1.00 88.56 184 GLY A C 1
ATOM 1327 O O . GLY A 1 184 ? 4.527 -6.719 15.756 1.00 88.56 184 GLY A O 1
ATOM 1328 N N . GLN A 1 185 ? 4.737 -8.526 17.069 1.00 86.44 185 GLN A N 1
ATOM 1329 C CA . GLN A 1 185 ? 5.434 -9.348 16.072 1.00 86.44 185 GLN A CA 1
ATOM 1330 C C . GLN A 1 185 ? 4.545 -9.705 14.869 1.00 86.44 185 GLN A C 1
ATOM 1332 O O . GLN A 1 185 ? 5.007 -9.685 13.735 1.00 86.44 185 GLN A O 1
ATOM 1337 N N . ASP A 1 186 ? 3.269 -10.028 15.100 1.00 87.69 186 ASP A N 1
ATOM 1338 C CA . ASP A 1 186 ? 2.346 -10.505 14.062 1.00 87.69 186 ASP A CA 1
ATOM 1339 C C . ASP A 1 186 ? 0.993 -9.780 14.052 1.00 87.69 186 ASP A C 1
ATOM 1341 O O . ASP A 1 186 ? 0.119 -10.104 13.243 1.00 87.69 186 ASP A O 1
ATOM 1345 N N . LEU A 1 187 ? 0.805 -8.787 14.923 1.00 95.38 187 LEU A N 1
ATOM 1346 C CA . LEU A 1 187 ? -0.467 -8.097 15.107 1.00 95.38 187 LEU A CA 1
ATOM 1347 C C . LEU A 1 187 ? -0.304 -6.616 15.459 1.00 95.38 187 LEU A C 1
ATOM 1349 O O . LEU A 1 187 ? 0.588 -6.228 16.206 1.00 95.38 187 LEU A O 1
ATOM 1353 N N . ALA A 1 188 ? -1.203 -5.800 14.918 1.00 95.56 188 ALA A N 1
ATOM 1354 C CA . ALA A 1 188 ? -1.383 -4.391 15.230 1.00 95.56 188 ALA A CA 1
ATOM 1355 C C . ALA A 1 188 ? -2.666 -4.210 16.050 1.00 95.56 188 ALA A C 1
ATOM 1357 O O . ALA A 1 188 ? -3.710 -4.784 15.726 1.00 95.56 188 ALA A O 1
ATOM 1358 N N . LEU A 1 189 ? -2.591 -3.407 17.109 1.00 97.12 189 LEU A N 1
ATOM 1359 C CA . LEU A 1 189 ? -3.736 -3.047 17.937 1.00 97.12 189 LEU A CA 1
ATOM 1360 C C . LEU A 1 189 ? -4.226 -1.667 17.519 1.00 97.12 189 LEU A C 1
ATOM 1362 O O . LEU A 1 189 ? -3.486 -0.690 17.621 1.00 97.12 189 LEU A O 1
ATOM 1366 N N . VAL A 1 190 ? -5.485 -1.581 17.102 1.00 96.94 190 VAL A N 1
ATOM 1367 C CA . VAL A 1 190 ? -6.123 -0.330 16.689 1.00 96.94 190 VAL A CA 1
ATOM 1368 C C . VAL A 1 190 ? -7.273 -0.016 17.633 1.00 96.94 190 VAL A C 1
ATOM 1370 O O . VAL A 1 190 ? -8.109 -0.871 17.925 1.00 96.94 190 VAL A O 1
ATOM 1373 N N . ARG A 1 191 ? -7.324 1.224 18.119 1.00 96.19 191 ARG A N 1
ATOM 1374 C CA . ARG A 1 191 ? -8.460 1.763 18.861 1.00 96.19 191 ARG A CA 1
ATOM 1375 C C . ARG A 1 191 ? -9.395 2.492 17.897 1.00 96.19 191 ARG A C 1
ATOM 1377 O O . ARG A 1 191 ? -8.994 3.536 17.383 1.00 96.19 191 ARG A O 1
ATOM 1384 N N . PRO A 1 192 ? -10.619 1.989 17.676 1.00 95.19 192 PRO A N 1
ATOM 1385 C CA . PRO A 1 192 ? -11.598 2.658 16.829 1.00 95.19 192 PRO A CA 1
ATOM 1386 C C . PRO A 1 192 ? -11.934 4.081 17.314 1.00 95.19 192 PRO A C 1
ATOM 1388 O O . PRO A 1 192 ? -11.891 4.347 18.523 1.00 95.19 192 PRO A O 1
ATOM 1391 N N . PRO A 1 193 ? -12.306 4.997 16.402 1.00 91.31 193 PRO A N 1
ATOM 1392 C CA . PRO A 1 193 ? -12.609 6.390 16.741 1.00 91.31 193 PRO A CA 1
ATOM 1393 C C . PRO A 1 193 ? -13.870 6.545 17.606 1.00 91.31 193 PRO A C 1
ATOM 1395 O O . PRO A 1 193 ? -13.975 7.478 18.398 1.00 91.31 193 PRO A O 1
ATOM 1398 N N . ASP A 1 194 ? -14.813 5.608 17.506 1.00 90.12 194 ASP A N 1
ATOM 1399 C CA . ASP A 1 194 ? -16.071 5.584 18.262 1.00 90.12 194 ASP A CA 1
ATOM 1400 C C . ASP A 1 194 ? -15.918 5.069 19.707 1.00 90.12 194 ASP A C 1
ATOM 1402 O O . ASP A 1 194 ? -16.909 4.890 20.414 1.00 90.12 194 ASP A O 1
ATOM 1406 N N . ARG A 1 195 ? -14.675 4.850 20.167 1.00 81.12 195 ARG A N 1
ATOM 1407 C CA . ARG A 1 195 ? -14.342 4.215 21.455 1.00 81.12 195 ARG A CA 1
ATOM 1408 C C . ARG A 1 195 ? -14.921 2.805 21.610 1.00 81.12 195 ARG A C 1
ATOM 1410 O O . ARG A 1 195 ? -15.102 2.339 22.738 1.00 81.12 195 ARG A O 1
ATOM 1417 N N . GLY A 1 196 ? -15.168 2.119 20.496 1.00 87.81 196 GLY A N 1
ATOM 1418 C CA . GLY A 1 196 ? -15.457 0.694 20.474 1.00 87.81 196 GLY A CA 1
ATOM 1419 C C . GLY A 1 196 ? -14.311 -0.165 21.038 1.00 87.81 196 GLY A C 1
ATOM 1420 O O . GLY A 1 196 ? -13.240 0.343 21.399 1.00 87.81 196 GLY A O 1
ATOM 1421 N N . PRO A 1 197 ? -14.522 -1.489 21.140 1.00 93.69 197 PRO A N 1
ATOM 1422 C CA . PRO A 1 197 ? -13.490 -2.414 21.599 1.00 93.69 197 PRO A CA 1
ATOM 1423 C C . PRO A 1 197 ? -12.240 -2.352 20.706 1.00 93.69 197 PRO A C 1
ATOM 1425 O O . PRO A 1 197 ? -12.323 -2.042 19.519 1.00 93.69 197 PRO A O 1
ATOM 1428 N N . LEU A 1 198 ? -11.073 -2.670 21.281 1.00 95.31 198 LEU A N 1
ATOM 1429 C CA . LEU A 1 198 ? -9.821 -2.750 20.522 1.00 95.31 198 LEU A CA 1
ATOM 1430 C C . LEU A 1 198 ? -9.938 -3.773 19.387 1.00 95.31 198 LEU A C 1
ATOM 1432 O O . LEU A 1 198 ? -10.431 -4.884 19.586 1.00 95.31 198 LEU A O 1
ATOM 1436 N N . VAL A 1 199 ? -9.425 -3.399 18.219 1.00 97.25 199 VAL A N 1
ATOM 1437 C CA . VAL A 1 199 ? -9.336 -4.265 17.046 1.00 97.25 199 VAL A CA 1
ATOM 1438 C C . VAL A 1 199 ? -7.915 -4.797 16.937 1.00 97.25 199 VAL A C 1
ATOM 1440 O O . VAL A 1 199 ? -6.951 -4.035 16.969 1.00 97.25 199 VAL A O 1
ATOM 1443 N N . TYR A 1 200 ? -7.794 -6.113 16.785 1.00 96.88 200 TYR A N 1
ATOM 1444 C CA . TYR A 1 200 ? -6.528 -6.801 16.559 1.00 96.88 200 TYR A CA 1
ATOM 1445 C C . TYR A 1 200 ? -6.443 -7.169 15.080 1.00 96.88 200 TYR A C 1
ATOM 1447 O O . TYR A 1 200 ? -7.189 -8.025 14.606 1.00 96.88 200 TYR A O 1
ATOM 1455 N N . ALA A 1 201 ? -5.548 -6.516 14.347 1.00 96.19 201 ALA A N 1
ATOM 1456 C CA . ALA A 1 201 ? -5.303 -6.799 12.941 1.00 96.19 201 ALA A CA 1
ATOM 1457 C C . ALA A 1 201 ? -4.022 -7.622 12.803 1.00 96.19 201 ALA A C 1
ATOM 1459 O O . ALA A 1 201 ? -2.959 -7.189 13.239 1.00 96.19 201 ALA A O 1
ATOM 1460 N N . ARG A 1 202 ? -4.095 -8.801 12.177 1.00 97.00 202 ARG A N 1
ATOM 1461 C CA . ARG A 1 202 ? -2.895 -9.579 11.841 1.00 97.00 202 ARG A CA 1
ATOM 1462 C C . ARG A 1 202 ? -2.073 -8.814 10.800 1.00 97.00 202 ARG A C 1
ATOM 1464 O O . ARG A 1 202 ? -2.607 -8.467 9.750 1.00 97.00 202 ARG A O 1
ATOM 1471 N N . LEU A 1 203 ? -0.780 -8.608 11.045 1.00 93.94 203 LEU A N 1
ATOM 1472 C CA . LEU A 1 203 ? 0.104 -7.829 10.167 1.00 93.94 203 LEU A CA 1
ATOM 1473 C C . LEU A 1 203 ? 0.192 -8.422 8.757 1.00 93.94 203 LEU A C 1
ATOM 1475 O O . LEU A 1 203 ? 0.064 -7.697 7.775 1.00 93.94 203 LEU A O 1
ATOM 1479 N N . SER A 1 204 ? 0.268 -9.750 8.632 1.00 92.44 204 SER A N 1
ATOM 1480 C CA . SER A 1 204 ? 0.236 -10.422 7.322 1.00 92.44 204 SER A CA 1
ATOM 1481 C C . SER A 1 204 ? -1.115 -10.329 6.602 1.00 92.44 204 SER A C 1
ATOM 1483 O O . SER A 1 204 ? -1.238 -10.728 5.449 1.00 92.44 204 SER A O 1
ATOM 1485 N N . SER A 1 205 ? -2.151 -9.774 7.235 1.00 95.75 205 SER A N 1
ATOM 1486 C CA . SER A 1 205 ? -3.420 -9.431 6.582 1.00 95.75 205 SER A CA 1
ATOM 1487 C C . SER A 1 205 ? -3.505 -7.958 6.177 1.00 95.75 205 SER A C 1
ATOM 1489 O O . SER A 1 205 ? -4.397 -7.623 5.407 1.00 95.75 205 SER A O 1
ATOM 1491 N N . VAL A 1 206 ? -2.592 -7.094 6.633 1.00 97.00 206 VAL A N 1
ATOM 1492 C CA . VAL A 1 206 ? -2.559 -5.664 6.284 1.00 97.00 206 VAL A CA 1
ATOM 1493 C C . VAL A 1 206 ? -1.829 -5.469 4.956 1.00 97.00 206 VAL A C 1
ATOM 1495 O O . VAL A 1 206 ? -0.646 -5.782 4.846 1.00 97.00 206 VAL A O 1
ATOM 1498 N N . ALA A 1 207 ? -2.545 -4.975 3.951 1.00 96.94 207 ALA A N 1
ATOM 1499 C CA . ALA A 1 207 ? -2.018 -4.665 2.624 1.00 96.94 207 ALA A CA 1
ATOM 1500 C C . ALA A 1 207 ? -1.385 -3.271 2.574 1.00 96.94 207 ALA A C 1
ATOM 1502 O O . ALA A 1 207 ? -0.338 -3.073 1.961 1.00 96.94 207 ALA A O 1
ATOM 1503 N N . ASP A 1 208 ? -2.035 -2.309 3.219 1.00 98.19 208 ASP A N 1
ATOM 1504 C CA . ASP A 1 208 ? -1.637 -0.914 3.199 1.00 98.19 208 ASP A CA 1
ATOM 1505 C C . ASP A 1 208 ? -2.035 -0.215 4.501 1.00 98.19 208 ASP A C 1
ATOM 1507 O O . ASP A 1 208 ? -2.882 -0.687 5.262 1.00 98.19 208 ASP A O 1
ATOM 1511 N N . ALA A 1 209 ? -1.387 0.909 4.770 1.00 97.81 209 ALA A N 1
ATOM 1512 C CA . ALA A 1 209 ? -1.739 1.817 5.842 1.00 97.81 209 ALA A CA 1
ATOM 1513 C C . ALA A 1 209 ? -1.692 3.247 5.320 1.00 97.81 209 ALA A C 1
ATOM 1515 O O . 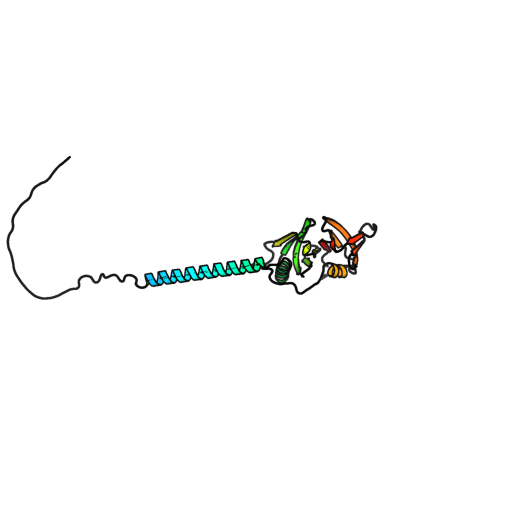ALA A 1 209 ? -0.720 3.647 4.684 1.00 97.81 209 ALA A O 1
ATOM 1516 N N . SER A 1 210 ? -2.715 4.037 5.615 1.00 97.38 210 SER A N 1
ATOM 1517 C CA . SER A 1 210 ? -2.743 5.461 5.293 1.00 97.38 210 SER A CA 1
ATOM 1518 C C . SER A 1 210 ? -2.981 6.298 6.537 1.00 97.38 210 SER A C 1
ATOM 1520 O O . SER A 1 210 ? -3.706 5.895 7.445 1.00 97.38 210 SER A O 1
ATOM 1522 N N . PHE A 1 211 ? -2.341 7.458 6.587 1.00 95.69 211 PHE A N 1
ATOM 1523 C CA . PHE A 1 211 ? -2.449 8.395 7.698 1.00 95.69 211 PHE A CA 1
ATOM 1524 C C . PHE A 1 211 ? -2.231 9.827 7.204 1.00 95.69 211 PHE A C 1
ATOM 1526 O O . PHE A 1 211 ? -1.612 10.013 6.152 1.00 95.69 211 PHE A O 1
ATOM 1533 N N . PRO A 1 212 ? -2.745 10.851 7.907 1.00 93.56 212 PRO A N 1
ATOM 1534 C CA . PRO A 1 212 ? -2.521 12.246 7.547 1.00 93.56 212 PRO A CA 1
ATOM 1535 C C . PRO A 1 212 ? -1.035 12.536 7.338 1.00 93.56 212 PRO A C 1
ATOM 1537 O O . PRO A 1 212 ? -0.198 12.157 8.159 1.00 93.56 212 PRO A O 1
ATOM 1540 N N . ALA A 1 213 ? -0.698 13.208 6.237 1.00 82.69 213 ALA A N 1
ATOM 1541 C CA . ALA A 1 213 ? 0.661 13.700 6.065 1.00 82.69 213 ALA A CA 1
ATOM 1542 C C . ALA A 1 213 ? 0.938 14.706 7.191 1.00 82.69 213 ALA A C 1
ATOM 1544 O O . ALA A 1 213 ? 0.121 15.598 7.429 1.00 82.69 213 ALA A O 1
ATOM 1545 N N . SER A 1 214 ? 2.054 14.556 7.908 1.00 70.88 214 SER A N 1
ATOM 1546 C CA . SER A 1 214 ? 2.440 15.517 8.939 1.00 70.88 214 SER A CA 1
ATOM 1547 C C . SER A 1 214 ? 2.543 16.891 8.286 1.00 70.88 214 SER A C 1
ATOM 1549 O O . SER A 1 214 ? 3.425 17.127 7.461 1.00 70.88 214 SER A O 1
ATOM 1551 N N . THR A 1 215 ? 1.632 17.802 8.619 1.00 50.69 215 THR A N 1
ATOM 1552 C CA . THR A 1 215 ? 1.786 19.205 8.253 1.00 50.69 215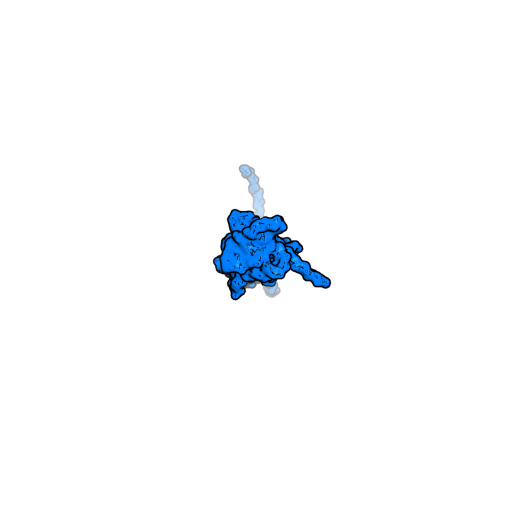 THR A CA 1
ATOM 1553 C C . THR A 1 215 ? 3.030 19.697 8.974 1.00 50.69 215 THR A C 1
ATOM 1555 O O . THR A 1 215 ? 2.987 19.911 10.185 1.00 50.69 215 THR A O 1
ATOM 1558 N N . SER A 1 216 ? 4.152 19.834 8.263 1.00 43.25 216 SER A N 1
ATOM 1559 C CA . SER A 1 216 ? 5.252 20.662 8.744 1.00 43.25 216 SER A CA 1
ATOM 1560 C C . SER A 1 216 ? 4.659 22.039 9.006 1.00 43.25 216 SER A C 1
ATOM 1562 O O . SER A 1 216 ? 4.307 22.758 8.073 1.00 43.25 216 SER A O 1
ATOM 1564 N N . SER A 1 217 ? 4.463 22.354 10.282 1.00 37.44 217 SER A N 1
ATOM 1565 C CA . SER A 1 217 ? 4.152 23.706 10.710 1.00 37.44 217 SER A CA 1
ATOM 1566 C C . SER A 1 217 ? 5.352 24.553 10.294 1.00 37.44 217 SER A C 1
ATOM 1568 O O . SER A 1 217 ? 6.468 24.282 10.741 1.00 37.44 217 SER A O 1
ATOM 1570 N N . GLY A 1 218 ? 5.130 25.462 9.343 1.00 35.09 218 GLY A N 1
ATOM 1571 C CA . GLY A 1 218 ? 6.116 26.465 8.942 1.00 35.09 218 GLY A CA 1
ATOM 1572 C C . GLY A 1 218 ? 6.413 27.456 10.055 1.00 35.09 218 GLY A C 1
ATOM 1573 O O . GLY A 1 218 ? 5.612 27.526 11.019 1.00 35.09 218 GLY A O 1
#

Nearest PDB structures (foldseek):
  4noy-assembly1_A  TM=8.117E-01  e=1.778E-03  Listeria monocytogenes
  5szd-assembly1_A  TM=8.144E-01  e=3.362E-03  Aquifex aeolicus VF5
  6gwk-assembly1_C  TM=7.734E-01  e=2.667E-03  Caulobacter vibrioides CB15
  4y91-assembly1_F  TM=7.579E-01  e=4.491E-03  Thermotoga maritima MSB8
  6gwk-assembly1_B  TM=7.579E-01  e=2.994E-03  Caulobacter vibrioides CB15

Foldseek 3Di:
DDDDDDDDDDDDDDDDDDDDDDDDDDDDPPDDPPPPCVVVVVVVVVVVVVVVVVVVVVVVVVLVVLLVLADLQLQLQQQLVQQFWKWWAFLQGDIATAGFVDGAQFWTWGDGPFKIKIFGSVRTPDIGTDPDGGPDDDRRSRNDHGPDPDHPLNVLQVQQPVQWWKWFAFSNYDIDTAHFPHRDPFWTWGQHPVRDDIDIDGPVGTGMMMTGDPPPPD